Protein AF-0000000074131633 (afdb_homodimer)

Solvent-accessible surface area (backbone atoms only — not comparable to full-atom values): 11503 Å² total; per-residue (Å²): 118,67,68,57,53,52,50,47,67,74,34,45,68,55,42,54,49,46,35,54,50,54,52,51,47,51,54,51,49,55,50,47,51,53,51,47,53,51,50,41,53,51,27,61,72,68,68,47,53,70,45,79,60,89,38,35,35,39,34,56,43,75,60,50,75,47,75,43,64,30,58,69,58,43,38,72,76,39,49,68,60,39,50,53,48,31,70,76,29,62,33,80,46,78,41,75,56,44,67,46,79,44,75,103,135,66,65,60,57,51,50,47,68,74,36,46,68,55,43,52,49,46,37,54,49,54,51,50,48,51,52,50,48,54,50,46,50,53,52,48,53,50,48,42,53,50,27,62,74,69,68,48,53,68,47,78,59,88,38,37,37,39,36,57,42,75,60,49,74,46,76,43,64,30,58,69,57,42,38,72,77,38,48,70,61,39,50,53,48,30,71,77,31,61,35,80,47,76,42,76,55,44,65,46,80,45,75,102

Sequence (208 aa):
MNELIGFEQSNIALFKDLKLLENSIKELQDKQKKYKDELVKQMEQYNVKSIDNDFVKVTYVAPTQSTSVDLKTFKEKEPEEYDMLLNDYPKVTNRKGYVRIKVKMNELIGFEQSNIALFKDLKLLENSIKELQDKQKKYKDELVKQMEQYNVKSIDNDFVKVTYVAPTQSTSVDLKTFKEKEPEEYDMLLNDYPKVTNRKGYVRIKVK

Secondary structure (DSSP, 8-state):
-HHHHHHHHHTHHHHHHHHHHHHHHHHHHHHHHHHHHHHHHHHHHHT--EEE-SSEEEEEE--EEEEEE-HHHHHHH-HHHHHHHHHHSEEEEEE--EEEEEE-/--HHHHHHHHTHHHHHHHHHHHHHHHHHHHHHHHHHHHHHHHHHHHT--EEE-SSEEEEEE--EEEEEE-HHHHHHH-HHHHHHHHHHSEEEEEE--EEEEEE-

pLDDT: mean 93.15, std 8.8, range [43.03, 98.38]

Organism: Ligilactobacillus salivarius (strain UCC118) (NCBI:txid362948)

Structure (mmCIF, N/CA/C/O backbone):
data_AF-0000000074131633-model_v1
#
loop_
_entity.id
_entity.type
_entity.pdbx_description
1 polymer 'Uncharacterized protein'
#
loop_
_atom_site.group_PDB
_atom_site.id
_atom_site.type_symbol
_atom_site.label_atom_id
_atom_site.label_alt_id
_atom_site.label_comp_id
_atom_site.label_asym_id
_atom_site.label_entity_id
_atom_site.label_seq_id
_atom_site.pdbx_PDB_ins_code
_atom_site.Cartn_x
_atom_site.Cartn_y
_atom_site.Cartn_z
_atom_site.occupancy
_atom_site.B_iso_or_equiv
_atom_site.auth_seq_id
_atom_site.auth_comp_id
_atom_site.auth_asym_id
_atom_site.auth_atom_id
_atom_site.pdbx_PDB_model_num
ATOM 1 N N . MET A 1 1 ? -34.531 5.383 7.074 1 49.69 1 MET A N 1
ATOM 2 C CA . MET A 1 1 ? -34.25 6.723 6.566 1 49.69 1 MET A CA 1
ATOM 3 C C . MET A 1 1 ? -33.781 7.648 7.691 1 49.69 1 MET A C 1
ATOM 5 O O . MET A 1 1 ? -32.812 8.383 7.539 1 49.69 1 MET A O 1
ATOM 9 N N . ASN A 1 2 ? -34.406 7.496 9 1 62.75 2 ASN A N 1
ATOM 10 C CA . ASN A 1 2 ? -34.25 8.352 10.164 1 62.75 2 ASN A CA 1
ATOM 11 C C . ASN A 1 2 ? -32.906 8.062 10.875 1 62.75 2 ASN A C 1
ATOM 13 O O . ASN A 1 2 ? -32.25 8.977 11.367 1 62.75 2 ASN A O 1
ATOM 17 N N . GLU A 1 3 ? -32.469 6.766 10.805 1 67.44 3 GLU A N 1
ATOM 18 C CA . GLU A 1 3 ? -31.234 6.359 11.484 1 67.44 3 GLU A CA 1
ATOM 19 C C . GLU A 1 3 ? -30 6.934 10.789 1 67.44 3 GLU A C 1
ATOM 21 O O . GLU A 1 3 ? -29.047 7.348 11.453 1 67.44 3 GLU A O 1
ATOM 26 N N . LEU A 1 4 ? -30.094 7.121 9.5 1 66.25 4 LEU A N 1
ATOM 27 C CA . LEU A 1 4 ? -28.984 7.672 8.734 1 66.25 4 LEU A CA 1
ATOM 28 C C . LEU A 1 4 ? -28.797 9.156 9.039 1 66.25 4 LEU A C 1
ATOM 30 O O . LEU A 1 4 ? -27.672 9.617 9.195 1 66.25 4 LEU A O 1
ATOM 34 N N . ILE A 1 5 ? -29.859 9.898 9.055 1 69.69 5 ILE A N 1
ATOM 35 C CA . ILE A 1 5 ? -29.812 11.312 9.391 1 69.69 5 ILE A CA 1
ATOM 36 C C . ILE A 1 5 ? -29.266 11.492 10.805 1 69.69 5 ILE A C 1
ATOM 38 O O . ILE A 1 5 ? -28.422 12.359 11.047 1 69.69 5 ILE A O 1
ATOM 42 N N . GLY A 1 6 ? -29.797 10.656 11.672 1 72.5 6 GLY A N 1
ATOM 43 C CA . GLY A 1 6 ? -29.297 10.695 13.031 1 72.5 6 GLY A CA 1
ATOM 44 C C . GLY A 1 6 ? -27.812 10.414 13.125 1 72.5 6 GLY A C 1
ATOM 45 O O . GLY A 1 6 ? -27.094 11.086 13.867 1 72.5 6 GLY A O 1
ATOM 46 N N . PHE A 1 7 ? -27.312 9.508 12.336 1 76.62 7 PHE A N 1
ATOM 47 C CA . PHE A 1 7 ? -25.906 9.148 12.312 1 76.62 7 PHE A CA 1
ATOM 48 C C . PHE A 1 7 ? -25.062 10.297 11.789 1 76.62 7 PHE A C 1
ATOM 50 O O . PHE A 1 7 ? -24.031 10.641 12.383 1 7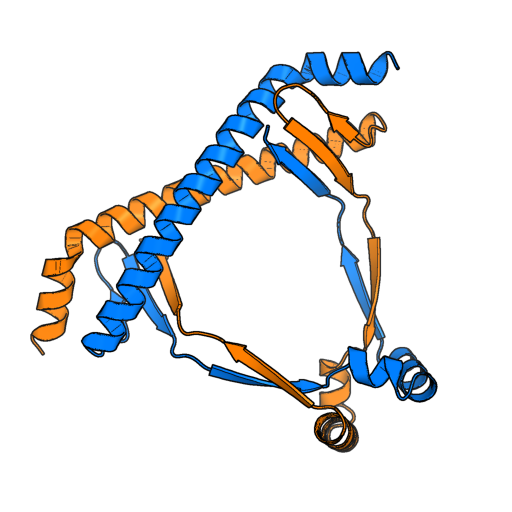6.62 7 PHE A O 1
ATOM 57 N N . GLU A 1 8 ? -25.531 10.891 10.734 1 77.94 8 GLU A N 1
ATOM 58 C CA . GLU A 1 8 ? -24.766 11.984 10.117 1 77.94 8 GLU A CA 1
ATOM 59 C C . GLU A 1 8 ? -24.656 13.18 11.062 1 77.94 8 GLU A C 1
ATOM 61 O O . GLU A 1 8 ? -23.594 13.773 11.203 1 77.94 8 GLU A O 1
ATOM 66 N N . GLN A 1 9 ? -25.844 13.516 11.609 1 78.81 9 GLN A N 1
ATOM 67 C CA . GLN A 1 9 ? -25.859 14.664 12.516 1 78.81 9 GLN A CA 1
ATOM 68 C C . GLN A 1 9 ? -24.984 14.43 13.727 1 78.81 9 GLN A C 1
ATOM 70 O O . GLN A 1 9 ? -24.297 15.344 14.195 1 78.81 9 GLN A O 1
ATOM 75 N N . SER A 1 10 ? -24.953 13.203 14.109 1 77.62 10 SER A N 1
ATOM 76 C CA . SER A 1 10 ? -24.188 12.875 15.312 1 77.62 10 SER A CA 1
ATOM 77 C C . SER A 1 10 ? -22.688 12.828 15.016 1 77.62 10 SER A C 1
ATOM 79 O O . SER A 1 10 ? -21.875 12.992 15.914 1 77.62 10 SER A O 1
ATOM 81 N N . ASN A 1 11 ? -22.391 12.789 13.68 1 85.12 11 ASN A N 1
ATOM 82 C CA . ASN A 1 11 ? -20.984 12.586 13.336 1 85.12 11 ASN A CA 1
ATOM 83 C C . ASN A 1 11 ? -20.469 13.703 12.43 1 85.12 11 ASN A C 1
ATOM 85 O O . ASN A 1 11 ? -19.438 13.539 11.773 1 85.12 11 ASN A O 1
ATOM 89 N N . ILE A 1 12 ? -21.156 14.789 12.367 1 85.56 12 ILE A N 1
ATOM 90 C CA . ILE A 1 12 ? -20.797 15.867 11.445 1 85.56 12 ILE A CA 1
ATOM 91 C C . ILE A 1 12 ? -19.375 16.344 11.727 1 85.56 12 ILE A C 1
ATOM 93 O O . ILE A 1 12 ? -18.609 16.609 10.797 1 85.56 12 ILE A O 1
ATOM 97 N N . ALA A 1 13 ? -19.109 16.5 12.984 1 87.56 13 ALA A N 1
ATOM 98 C CA . ALA A 1 13 ? -17.75 16.922 13.359 1 87.56 13 ALA A CA 1
ATOM 99 C C . ALA A 1 13 ? -16.703 15.938 12.867 1 87.56 13 ALA A C 1
ATOM 101 O O . ALA A 1 13 ? -15.641 16.328 12.391 1 87.56 13 ALA A O 1
ATOM 102 N N . LEU A 1 14 ? -17.078 14.758 12.898 1 88.88 14 LEU A N 1
ATOM 103 C CA . LEU A 1 14 ? -16.156 13.711 12.453 1 88.88 14 LEU A CA 1
ATOM 104 C C . LEU A 1 14 ? -15.922 13.797 10.953 1 88.88 14 LEU A C 1
ATOM 106 O O . LEU A 1 14 ? -14.789 13.648 10.492 1 88.88 14 LEU A O 1
ATOM 110 N N . PHE A 1 15 ? -16.922 14.094 10.227 1 92.38 15 PHE A N 1
ATOM 111 C CA . PHE A 1 15 ? -16.812 14.156 8.773 1 92.38 15 PHE A CA 1
ATOM 112 C C . PHE A 1 15 ? -15.977 15.359 8.344 1 92.38 15 PHE A C 1
ATOM 114 O O . PHE A 1 15 ? -15.188 15.273 7.398 1 92.38 15 PHE A O 1
ATOM 121 N N . LYS A 1 16 ? -16.25 16.406 9.039 1 92.5 16 LYS A N 1
ATOM 122 C CA . LYS A 1 16 ? -15.445 17.594 8.758 1 92.5 16 LYS A CA 1
ATOM 123 C C . LYS A 1 16 ? -13.969 17.344 9.039 1 92.5 16 LYS A C 1
ATOM 125 O O . LYS A 1 16 ? -13.109 17.703 8.234 1 92.5 16 LYS A O 1
ATOM 130 N N . ASP A 1 17 ? -13.727 16.734 10.117 1 92.88 17 ASP A N 1
ATOM 131 C CA . ASP A 1 17 ? -12.359 16.406 10.492 1 92.88 17 ASP A CA 1
ATOM 132 C C . ASP A 1 17 ? -11.734 15.43 9.492 1 92.88 17 ASP A C 1
ATOM 134 O O . ASP A 1 17 ? -10.555 15.547 9.156 1 92.88 17 ASP A O 1
ATOM 138 N N . LEU A 1 18 ? -12.523 14.57 9.102 1 94.25 18 LEU A N 1
ATOM 139 C CA . LEU A 1 18 ? -12.047 13.57 8.148 1 94.25 18 LEU A CA 1
ATOM 140 C C . LEU A 1 18 ? -11.641 14.227 6.832 1 94.25 18 LEU A C 1
ATOM 142 O O . LEU A 1 18 ? -10.609 13.883 6.254 1 94.25 18 LEU A O 1
ATOM 146 N N . LYS A 1 19 ? -12.445 15.07 6.375 1 96.31 19 LYS A N 1
ATOM 147 C CA . LYS A 1 19 ? -12.109 15.797 5.156 1 96.31 19 LYS A CA 1
ATOM 148 C C . LYS A 1 19 ? -10.773 16.516 5.297 1 96.31 19 LYS A C 1
ATOM 150 O O . LYS A 1 19 ? -9.914 16.422 4.422 1 96.31 19 LYS A O 1
ATOM 155 N N . LEU A 1 20 ? -10.648 17.281 6.379 1 96.31 20 LEU A N 1
ATOM 156 C CA . LEU A 1 20 ? -9.414 18.016 6.633 1 96.31 20 LEU A CA 1
ATOM 157 C C . LEU A 1 20 ? -8.219 17.078 6.723 1 96.31 20 LEU A C 1
ATOM 159 O O . LEU A 1 20 ? -7.156 17.359 6.164 1 96.31 20 LEU A O 1
ATOM 163 N N . LEU A 1 21 ? -8.406 16.031 7.406 1 97.5 21 LEU A N 1
ATOM 164 C CA . LEU A 1 21 ? -7.352 15.047 7.613 1 97.5 21 LEU A CA 1
ATOM 165 C C . LEU A 1 21 ? -6.906 14.43 6.289 1 97.5 21 LEU A C 1
ATOM 167 O O . LEU A 1 21 ? -5.715 14.391 5.984 1 97.5 21 LEU A O 1
ATOM 171 N N . GLU A 1 22 ? -7.859 13.969 5.477 1 97.75 22 GLU A N 1
ATOM 172 C CA . GLU A 1 22 ? -7.559 13.359 4.188 1 97.75 22 GLU A CA 1
ATOM 173 C C . GLU A 1 22 ? -6.82 14.328 3.27 1 97.75 22 GLU A C 1
ATOM 175 O O . GLU A 1 22 ? -5.859 13.945 2.6 1 97.75 22 GLU A O 1
ATOM 180 N N . ASN A 1 23 ? -7.258 15.547 3.279 1 97.75 23 ASN A N 1
ATOM 181 C CA . ASN A 1 23 ? -6.605 16.562 2.451 1 97.75 23 ASN A CA 1
ATOM 182 C C . ASN A 1 23 ? -5.176 16.828 2.912 1 97.75 23 ASN A C 1
ATOM 184 O O . ASN A 1 23 ? -4.27 16.969 2.09 1 97.75 23 ASN A O 1
ATOM 188 N N . SER A 1 24 ? -5.027 16.875 4.195 1 97.69 24 SER A N 1
ATOM 189 C CA . SER A 1 24 ? -3.701 17.141 4.742 1 97.69 24 SER A CA 1
ATOM 190 C C . SER A 1 24 ? -2.738 15.992 4.43 1 97.69 24 SER A C 1
ATOM 192 O O . SER A 1 24 ? -1.593 16.234 4.043 1 97.69 24 SER A O 1
ATOM 194 N N . ILE A 1 25 ? -3.229 14.844 4.57 1 98 25 ILE A N 1
ATOM 195 C CA . ILE A 1 25 ? -2.391 13.68 4.309 1 98 25 ILE A CA 1
ATOM 196 C C . ILE A 1 25 ? -1.986 13.656 2.836 1 98 25 ILE A C 1
ATOM 198 O O . ILE A 1 25 ? -0.813 13.461 2.512 1 98 25 ILE A O 1
ATOM 202 N N . LYS A 1 26 ? -2.949 13.844 1.988 1 97.81 26 LYS A N 1
ATOM 203 C CA . LYS A 1 26 ? -2.67 13.852 0.555 1 97.81 26 LYS A CA 1
ATOM 204 C C . LYS A 1 26 ? -1.626 14.914 0.206 1 97.81 26 LYS A C 1
ATOM 206 O O . LYS A 1 26 ? -0.691 14.641 -0.55 1 97.81 26 LYS A O 1
ATOM 211 N N . GLU A 1 27 ? -1.811 16.047 0.695 1 97.94 27 GLU A N 1
ATOM 212 C CA . GLU A 1 27 ? -0.884 17.141 0.429 1 97.94 27 GLU A CA 1
ATOM 213 C C . GLU A 1 27 ? 0.524 16.797 0.907 1 97.94 27 GLU A C 1
ATOM 215 O O . GLU A 1 27 ? 1.502 17.047 0.196 1 97.94 27 GLU A O 1
ATOM 220 N N . LEU A 1 28 ? 0.631 16.328 2.09 1 98.12 28 LEU A N 1
ATOM 221 C CA . LEU A 1 28 ? 1.931 15.992 2.658 1 98.12 28 LEU A CA 1
ATOM 222 C C . LEU A 1 28 ? 2.57 14.828 1.897 1 98.12 28 LEU A C 1
ATOM 224 O O . LEU A 1 28 ? 3.785 14.812 1.689 1 98.12 28 LEU A O 1
ATOM 228 N N . GLN A 1 29 ? 1.738 13.891 1.485 1 97.81 29 GLN A N 1
ATOM 229 C CA . GLN A 1 29 ? 2.262 12.766 0.715 1 97.81 29 GLN A CA 1
ATOM 230 C C . GLN A 1 29 ? 2.779 13.227 -0.645 1 97.81 29 GLN A C 1
ATOM 232 O O . GLN A 1 29 ? 3.775 12.695 -1.146 1 97.81 29 GLN A O 1
ATOM 237 N N . ASP A 1 30 ? 2.115 14.164 -1.294 1 98 30 ASP A N 1
ATOM 238 C CA . ASP A 1 30 ? 2.596 14.742 -2.549 1 98 30 ASP A CA 1
ATOM 239 C C . ASP A 1 30 ? 3.955 15.406 -2.361 1 98 30 ASP A C 1
ATOM 241 O O . ASP A 1 30 ? 4.84 15.273 -3.211 1 98 30 ASP A O 1
ATOM 245 N N . LYS A 1 31 ? 4.066 16.109 -1.282 1 96.81 31 LYS A N 1
ATOM 246 C CA . LYS A 1 31 ? 5.348 16.734 -0.959 1 96.81 31 LYS A CA 1
ATOM 247 C C . LYS A 1 31 ? 6.418 15.672 -0.691 1 96.81 31 LYS A C 1
ATOM 249 O O . LYS A 1 31 ? 7.559 15.82 -1.137 1 96.81 31 LYS A O 1
ATOM 254 N N . GLN A 1 32 ? 6.078 14.703 0.023 1 96.88 32 GLN A N 1
ATOM 255 C CA . GLN A 1 32 ? 6.992 13.602 0.33 1 96.88 32 GLN A CA 1
ATOM 256 C C . GLN A 1 32 ? 7.527 12.961 -0.946 1 96.88 32 GLN A C 1
ATOM 258 O O . GLN A 1 32 ? 8.727 12.711 -1.066 1 96.88 32 GLN A O 1
ATOM 263 N N . LYS A 1 33 ? 6.574 12.688 -1.811 1 97.06 33 LYS A N 1
ATOM 264 C CA . LYS A 1 33 ? 6.957 12.086 -3.082 1 97.06 33 LYS A CA 1
ATOM 265 C C . LYS A 1 33 ? 7.992 12.938 -3.811 1 97.06 33 LYS A C 1
ATOM 267 O O . LYS A 1 33 ? 8.969 12.414 -4.348 1 97.06 33 LYS A O 1
ATOM 272 N N . LYS A 1 34 ? 7.758 14.188 -3.855 1 95.44 34 LYS A N 1
ATOM 273 C CA . LYS A 1 34 ? 8.68 15.102 -4.523 1 95.44 34 LYS A CA 1
ATOM 274 C C . LYS A 1 34 ? 10.055 15.078 -3.865 1 95.44 34 LYS A C 1
ATOM 276 O O . LYS A 1 34 ? 11.078 15.047 -4.551 1 95.44 34 LYS A O 1
ATOM 281 N N . TYR A 1 35 ? 10.086 15.094 -2.541 1 93.81 35 TYR A N 1
ATOM 282 C CA . TYR A 1 35 ? 11.352 15.062 -1.807 1 93.81 35 TYR A CA 1
ATOM 283 C C . TYR A 1 35 ? 12.094 13.758 -2.064 1 93.81 35 TYR A C 1
ATOM 285 O O . TYR A 1 35 ? 13.305 13.766 -2.301 1 93.81 35 TYR A O 1
ATOM 293 N N . LYS A 1 36 ? 11.352 12.68 -2.041 1 95.5 36 LYS A N 1
ATOM 294 C CA . LYS A 1 36 ? 11.969 11.375 -2.25 1 95.5 36 LYS A CA 1
ATOM 295 C C . LYS A 1 36 ? 12.531 11.25 -3.666 1 95.5 36 LYS A C 1
ATOM 297 O O . LYS A 1 36 ? 13.625 10.719 -3.861 1 95.5 36 LYS A O 1
ATOM 302 N N . ASP A 1 37 ? 11.797 11.805 -4.605 1 95.5 37 ASP A N 1
ATOM 303 C CA . ASP A 1 37 ? 12.281 11.781 -5.984 1 95.5 37 ASP A CA 1
ATOM 304 C C . ASP A 1 37 ? 13.57 12.586 -6.125 1 95.5 37 ASP A C 1
ATOM 306 O O . ASP A 1 37 ? 14.492 12.164 -6.824 1 95.5 37 ASP A O 1
ATOM 310 N N . GLU A 1 38 ? 13.602 13.68 -5.48 1 92.25 38 GLU A N 1
ATOM 311 C CA . GLU A 1 38 ? 14.805 14.516 -5.52 1 92.25 38 GLU A CA 1
ATOM 312 C C . GLU A 1 38 ? 15.984 13.805 -4.871 1 92.25 38 GLU A C 1
ATOM 314 O O . GLU A 1 38 ? 17.109 13.852 -5.395 1 92.25 38 GLU A O 1
ATOM 319 N N . LEU A 1 39 ? 15.781 13.18 -3.807 1 93.75 39 LEU A N 1
ATOM 320 C CA . LEU A 1 39 ? 16.844 12.461 -3.104 1 93.75 39 LEU A CA 1
ATOM 321 C C . LEU A 1 39 ? 17.375 11.312 -3.955 1 93.75 39 LEU A C 1
ATOM 323 O O . LEU A 1 39 ? 18.578 11.086 -4.008 1 93.75 39 LEU A O 1
ATOM 327 N N . VAL A 1 40 ? 16.453 10.633 -4.621 1 95.38 40 VAL A N 1
ATOM 328 C CA . VAL A 1 40 ? 16.859 9.547 -5.5 1 95.38 40 VAL A CA 1
ATOM 329 C C . VAL A 1 40 ? 17.797 10.078 -6.582 1 95.38 40 VAL A C 1
ATOM 331 O O . VAL A 1 40 ? 18.891 9.539 -6.789 1 95.38 40 VAL A O 1
ATOM 334 N N . LYS A 1 41 ? 17.438 11.164 -7.238 1 93.81 41 LYS A N 1
ATOM 335 C CA . LYS A 1 41 ? 18.234 11.75 -8.305 1 93.81 41 LYS A CA 1
ATOM 336 C C . LYS A 1 41 ? 19.609 12.156 -7.805 1 93.81 41 LYS A C 1
ATOM 338 O O . LYS A 1 41 ? 20.625 11.891 -8.461 1 93.81 41 LYS A O 1
ATOM 343 N N . GLN A 1 42 ? 19.656 12.789 -6.684 1 90.62 42 GLN A N 1
ATOM 344 C CA . GLN A 1 42 ? 20.922 13.273 -6.133 1 90.62 42 GLN A CA 1
ATOM 345 C C . GLN A 1 42 ? 21.828 12.109 -5.719 1 90.62 42 GLN A C 1
ATOM 347 O O . GLN A 1 42 ? 23.016 12.125 -6 1 90.62 42 GLN A O 1
ATOM 352 N N . MET A 1 43 ? 21.219 11.188 -5.105 1 93.62 43 MET A N 1
ATOM 353 C CA . MET A 1 43 ? 22.016 10.062 -4.617 1 93.62 43 MET A CA 1
ATOM 354 C C . MET A 1 43 ? 22.547 9.227 -5.777 1 93.62 43 MET A C 1
ATOM 356 O O . MET A 1 43 ? 23.656 8.711 -5.719 1 93.62 43 MET A O 1
ATOM 360 N N . GLU A 1 44 ? 21.781 9.109 -6.809 1 93.25 44 GLU A N 1
ATOM 361 C CA . GLU A 1 44 ? 22.266 8.453 -8.016 1 93.25 44 GLU A CA 1
ATOM 362 C C . GLU A 1 44 ? 23.391 9.266 -8.672 1 93.25 44 GLU A C 1
ATOM 364 O O . GLU A 1 44 ? 24.422 8.711 -9.062 1 93.25 44 GLU A O 1
ATOM 369 N N . GLN A 1 45 ? 23.219 10.562 -8.734 1 90.31 45 GLN A N 1
ATOM 370 C CA . GLN A 1 45 ? 24.172 11.453 -9.383 1 90.31 45 GLN A CA 1
ATOM 371 C C . GLN A 1 45 ? 25.516 11.445 -8.664 1 90.31 45 GLN A C 1
ATOM 373 O O . GLN A 1 45 ? 26.562 11.438 -9.305 1 90.31 45 GLN A O 1
ATOM 378 N N . TYR A 1 46 ? 25.406 11.359 -7.344 1 90.38 46 TYR A N 1
ATOM 379 C CA . TYR A 1 46 ? 26.641 11.477 -6.559 1 90.38 46 TYR A CA 1
ATOM 380 C C . TYR A 1 46 ? 27.109 10.109 -6.07 1 90.38 46 TYR A C 1
ATOM 382 O O . TYR A 1 46 ? 28.078 10.016 -5.324 1 90.38 46 TYR A O 1
ATOM 390 N N . ASN A 1 47 ? 26.391 9.094 -6.359 1 91 47 ASN A N 1
ATOM 391 C CA . ASN A 1 47 ? 26.734 7.719 -6.012 1 91 47 ASN A CA 1
ATOM 392 C C . ASN A 1 47 ? 26.781 7.52 -4.5 1 91 47 ASN A C 1
ATOM 394 O O . ASN A 1 47 ? 27.766 6.984 -3.973 1 91 47 ASN A O 1
ATOM 398 N N . VAL A 1 48 ? 25.828 8.008 -3.928 1 90.88 48 VAL A N 1
ATOM 399 C CA . VAL A 1 48 ? 25.672 7.863 -2.484 1 90.88 48 VAL A CA 1
ATOM 400 C C . VAL A 1 48 ? 24.656 6.762 -2.182 1 90.88 48 VAL A C 1
ATOM 402 O O . VAL A 1 48 ? 23.531 6.793 -2.682 1 90.88 48 VAL A O 1
ATOM 405 N N . LYS A 1 49 ? 24.969 5.887 -1.336 1 93.56 49 LYS A N 1
ATOM 406 C CA . LYS A 1 49 ? 24.094 4.758 -1.043 1 93.56 49 LYS A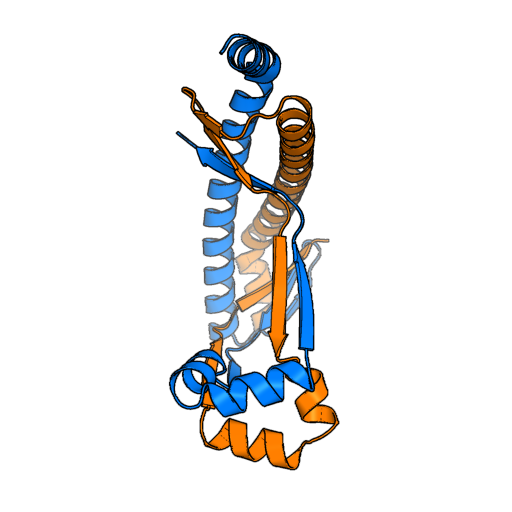 CA 1
ATOM 407 C C . LYS A 1 49 ? 23.281 5 0.23 1 93.56 49 LYS A C 1
ATOM 409 O O . LYS A 1 49 ? 22.10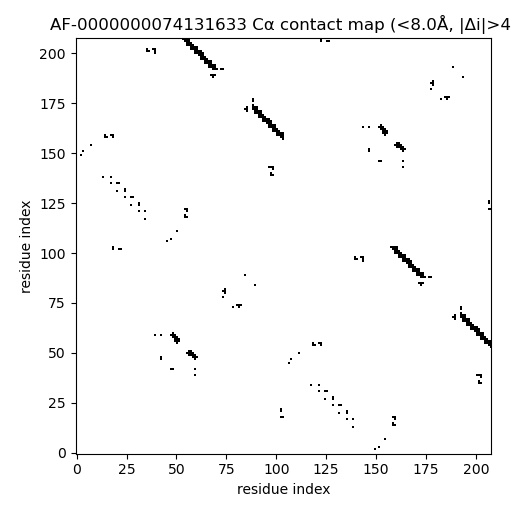9 4.641 0.303 1 93.56 49 LYS A O 1
ATOM 414 N N . SER A 1 50 ? 23.953 5.598 1.209 1 94.38 50 SER A N 1
ATOM 415 C CA . SER A 1 50 ? 23.281 5.797 2.49 1 94.38 50 SER A CA 1
ATOM 416 C C . SER A 1 50 ? 23.766 7.07 3.178 1 94.38 50 SER A C 1
ATOM 418 O O . SER A 1 50 ? 24.953 7.41 3.1 1 94.38 50 SER A O 1
ATOM 420 N N . ILE A 1 51 ? 22.812 7.691 3.781 1 92.12 51 ILE A N 1
ATOM 421 C CA . ILE A 1 51 ? 23.094 8.852 4.625 1 92.12 51 ILE A CA 1
ATOM 422 C C . ILE A 1 51 ? 22.516 8.625 6.02 1 92.12 51 ILE A C 1
ATOM 424 O O . ILE A 1 51 ? 21.375 8.172 6.164 1 92.12 51 ILE A O 1
ATOM 428 N N . ASP A 1 52 ? 23.328 8.867 7.039 1 93.75 52 ASP A N 1
ATOM 429 C CA . ASP A 1 52 ? 22.906 8.703 8.43 1 93.75 52 ASP A CA 1
ATOM 430 C C . ASP A 1 52 ? 23.328 9.906 9.273 1 93.75 52 ASP A C 1
ATOM 432 O O . ASP A 1 52 ? 24.5 10.008 9.672 1 93.75 52 ASP A O 1
ATOM 436 N N . ASN A 1 53 ? 22.422 10.766 9.5 1 91.5 53 ASN A N 1
ATOM 437 C CA . ASN A 1 53 ? 22.734 11.961 10.281 1 91.5 53 ASN A CA 1
ATOM 438 C C . ASN A 1 53 ? 21.812 12.094 11.484 1 91.5 53 ASN A C 1
ATOM 440 O O . ASN A 1 53 ? 21.156 11.125 11.898 1 91.5 53 ASN A O 1
ATOM 444 N N . ASP A 1 54 ? 21.766 13.227 12.109 1 91.75 54 ASP A N 1
ATOM 445 C CA . ASP A 1 54 ? 21.047 13.414 13.359 1 91.75 54 ASP A CA 1
ATOM 446 C C . ASP A 1 54 ? 19.531 13.414 13.133 1 91.75 54 ASP A C 1
ATOM 448 O O . ASP A 1 54 ? 18.766 13.25 14.07 1 91.75 54 ASP A O 1
ATOM 452 N N . PHE A 1 55 ? 19.156 13.5 11.93 1 93.44 55 PHE A N 1
ATOM 453 C CA . PHE A 1 55 ? 17.734 13.703 11.656 1 93.44 55 PHE A CA 1
ATOM 454 C C . PHE A 1 55 ? 17.125 12.453 11.039 1 93.44 55 PHE A C 1
ATOM 456 O O . PHE A 1 55 ? 16.031 12.031 11.438 1 93.44 55 PHE A O 1
ATOM 463 N N . VAL A 1 56 ? 17.859 11.93 10.047 1 95.25 56 VAL A N 1
ATOM 464 C CA . VAL A 1 56 ? 17.281 10.828 9.281 1 95.25 56 VAL A CA 1
ATOM 465 C C . VAL A 1 56 ? 18.391 9.859 8.844 1 95.25 56 VAL A C 1
ATOM 467 O O . VAL A 1 56 ? 19.547 10.25 8.75 1 95.25 56 VAL A O 1
ATOM 470 N N . LYS A 1 57 ? 18.062 8.648 8.727 1 96.62 57 LYS A N 1
ATOM 471 C CA . LYS A 1 57 ? 18.828 7.688 7.93 1 96.62 57 LYS A CA 1
ATOM 472 C C . LYS A 1 57 ? 18.125 7.383 6.609 1 96.62 57 LYS A C 1
ATOM 474 O O . LYS A 1 57 ? 16.984 6.914 6.605 1 96.62 57 LYS A O 1
ATOM 479 N N . VAL A 1 58 ? 18.828 7.699 5.52 1 96.38 58 VAL A N 1
ATOM 480 C CA . VAL A 1 58 ? 18.266 7.488 4.188 1 96.38 58 VAL A CA 1
ATOM 481 C C . VAL A 1 58 ? 19.109 6.461 3.434 1 96.38 58 VAL A C 1
ATOM 483 O O . VAL A 1 58 ? 20.344 6.578 3.379 1 96.38 58 VAL A O 1
ATOM 486 N N . THR A 1 59 ? 18.469 5.465 2.898 1 98.06 59 THR A N 1
ATOM 487 C CA . THR A 1 59 ? 19.156 4.438 2.113 1 98.06 59 THR A CA 1
ATOM 488 C C . THR A 1 59 ? 18.562 4.355 0.708 1 98.06 59 THR A C 1
ATOM 490 O O . THR A 1 59 ? 17.344 4.254 0.542 1 98.06 59 THR A O 1
ATOM 493 N N . TYR A 1 60 ? 19.422 4.461 -0.276 1 97.44 60 TYR A N 1
ATOM 494 C CA . TYR A 1 60 ? 19.016 4.324 -1.669 1 97.44 60 TYR A CA 1
ATOM 495 C C . TYR A 1 60 ? 18.906 2.855 -2.061 1 97.44 60 TYR A C 1
ATOM 497 O O . TYR A 1 60 ? 19.797 2.061 -1.786 1 97.44 60 TYR A O 1
ATOM 505 N N . VAL A 1 61 ? 17.828 2.471 -2.672 1 97.88 61 VAL A N 1
ATOM 506 C CA . VAL A 1 61 ? 17.594 1.142 -3.227 1 97.88 61 VAL A CA 1
ATOM 507 C C . VAL A 1 61 ? 17.562 1.217 -4.75 1 97.88 61 VAL A C 1
ATOM 509 O O . VAL A 1 61 ? 16.734 1.919 -5.324 1 97.88 61 VAL A O 1
ATOM 512 N N . ALA A 1 62 ? 18.438 0.52 -5.379 1 96.75 62 ALA A N 1
ATOM 513 C CA . ALA A 1 62 ? 18.562 0.542 -6.836 1 96.75 62 ALA A CA 1
ATOM 514 C C . ALA A 1 62 ? 17.375 -0.158 -7.492 1 96.75 62 ALA A C 1
ATOM 516 O O . ALA A 1 62 ? 16.703 -0.983 -6.867 1 96.75 62 ALA A O 1
ATOM 517 N N . PRO A 1 63 ? 17.047 0.236 -8.758 1 96.94 63 PRO A N 1
ATOM 518 C CA . PRO A 1 63 ? 16 -0.478 -9.492 1 96.94 63 PRO A CA 1
ATOM 519 C C . PRO A 1 63 ? 16.266 -1.979 -9.586 1 96.94 63 PRO A C 1
ATOM 521 O O . PRO A 1 63 ? 17.422 -2.4 -9.695 1 96.94 63 PRO A O 1
ATOM 524 N N . THR A 1 64 ? 15.273 -2.795 -9.484 1 97.31 64 THR A N 1
ATOM 525 C CA . THR A 1 64 ? 15.383 -4.246 -9.586 1 97.31 64 THR A CA 1
ATOM 526 C C . THR A 1 64 ? 14.328 -4.805 -10.531 1 97.31 64 THR A C 1
ATOM 528 O O . THR A 1 64 ? 13.422 -4.086 -10.961 1 97.31 64 THR A O 1
ATOM 531 N N . GLN A 1 65 ? 14.523 -6.051 -10.961 1 97.25 65 GLN A N 1
ATOM 532 C CA . GLN A 1 65 ? 13.586 -6.805 -11.789 1 97.25 65 GLN A CA 1
ATOM 533 C C . GLN A 1 65 ? 13.305 -8.18 -11.18 1 97.25 65 GLN A C 1
ATOM 535 O O . GLN A 1 65 ? 14.211 -8.844 -10.688 1 97.25 65 GLN A O 1
ATOM 540 N N . SER A 1 66 ? 12.125 -8.57 -11.242 1 97 66 SER A N 1
ATOM 541 C CA . SER A 1 66 ? 11.766 -9.898 -10.758 1 97 66 SER A CA 1
ATOM 542 C C . SER A 1 66 ? 10.828 -10.609 -11.734 1 97 66 SER A C 1
ATOM 544 O O . SER A 1 66 ? 10.117 -9.953 -12.508 1 97 66 SER A O 1
ATOM 546 N N . THR A 1 67 ? 10.945 -11.961 -11.703 1 96.75 67 THR A N 1
ATOM 547 C CA . THR A 1 67 ? 10.062 -12.781 -12.523 1 96.75 67 THR A CA 1
ATOM 548 C C . THR A 1 67 ? 9.258 -13.742 -11.656 1 96.75 67 THR A C 1
ATOM 550 O O . THR A 1 67 ? 9.812 -14.391 -10.766 1 96.75 67 THR A O 1
ATOM 553 N N . SER A 1 68 ? 8.016 -13.82 -11.844 1 96.75 68 SER A N 1
ATOM 554 C CA . SER A 1 68 ? 7.129 -14.758 -11.172 1 96.75 68 SER A CA 1
ATOM 555 C C . SER A 1 68 ? 6.148 -15.391 -12.156 1 96.75 68 SER A C 1
ATOM 557 O O . SER A 1 68 ? 6.188 -15.102 -13.352 1 96.75 68 SER A O 1
ATOM 559 N N . VAL A 1 69 ? 5.387 -16.375 -11.594 1 97.94 69 VAL A N 1
ATOM 560 C CA . VAL A 1 69 ? 4.395 -17.047 -12.43 1 97.94 69 VAL A CA 1
ATOM 561 C C . VAL A 1 69 ? 3.207 -16.109 -12.664 1 97.94 69 VAL A C 1
ATOM 563 O O . VAL A 1 69 ? 2.666 -15.539 -11.719 1 97.94 69 VAL A O 1
ATOM 566 N N . ASP A 1 70 ? 2.82 -15.961 -13.914 1 97.94 70 ASP A N 1
ATOM 567 C CA . ASP A 1 70 ? 1.625 -15.211 -14.289 1 97.94 70 ASP A CA 1
ATOM 568 C C . ASP A 1 70 ? 0.365 -16.047 -14.078 1 97.94 70 ASP A C 1
ATOM 570 O O . ASP A 1 70 ? -0.209 -16.562 -15.039 1 97.94 70 ASP A O 1
ATOM 574 N N . LEU A 1 71 ? -0.131 -16.031 -12.883 1 96.75 71 LEU A N 1
ATOM 575 C CA . LEU A 1 71 ? -1.27 -16.875 -12.516 1 96.75 71 LEU A CA 1
ATOM 576 C C . LEU A 1 71 ? -2.521 -16.453 -13.281 1 96.75 71 LEU A C 1
ATOM 578 O O . LEU A 1 71 ? -3.357 -17.281 -13.617 1 96.75 71 LEU A O 1
ATOM 582 N N . LYS A 1 72 ? -2.645 -15.18 -13.477 1 96.94 72 LYS A N 1
ATOM 583 C CA . LYS A 1 72 ? -3.814 -14.695 -14.203 1 96.94 72 LYS A CA 1
ATOM 584 C C . LYS A 1 72 ? -3.891 -15.312 -15.602 1 96.94 72 LYS A C 1
ATOM 586 O O . LYS A 1 72 ? -4.93 -15.852 -15.992 1 96.94 72 LYS A O 1
ATOM 591 N N . THR A 1 73 ? -2.854 -15.203 -16.297 1 97.88 73 THR A N 1
ATOM 592 C CA . THR A 1 73 ? -2.789 -15.773 -17.625 1 97.88 73 THR A CA 1
ATOM 593 C C . THR A 1 73 ? -2.934 -17.297 -17.578 1 97.88 73 THR A C 1
ATOM 595 O O . THR A 1 73 ? -3.621 -17.891 -18.422 1 97.88 73 THR A O 1
ATOM 598 N N . PHE A 1 74 ? -2.277 -17.938 -16.656 1 98.38 74 PHE A N 1
ATOM 599 C CA . PHE A 1 74 ? -2.363 -19.375 -16.469 1 98.38 74 PHE A CA 1
ATOM 600 C C . PHE A 1 74 ? -3.811 -19.812 -16.281 1 98.38 74 PHE A C 1
ATOM 602 O O . PHE A 1 74 ? -4.266 -20.781 -16.906 1 98.38 74 PHE A O 1
ATOM 609 N N . LYS A 1 75 ? -4.457 -19.094 -15.461 1 98.12 75 LYS A N 1
ATOM 610 C CA . LYS A 1 75 ? -5.863 -19.391 -15.211 1 98.12 75 LYS A CA 1
ATOM 611 C C . LYS A 1 75 ? -6.691 -19.281 -16.484 1 98.12 75 LYS A C 1
ATOM 613 O O . LYS A 1 75 ? -7.566 -20.125 -16.734 1 98.12 75 LYS A O 1
ATOM 618 N N . GLU A 1 76 ? -6.477 -18.281 -17.25 1 98.38 76 GLU A N 1
ATOM 619 C CA . GLU A 1 76 ? -7.227 -18.031 -18.469 1 98.38 76 GLU A CA 1
ATOM 620 C C . GLU A 1 76 ? -6.945 -19.094 -19.531 1 98.38 76 GLU A C 1
ATOM 622 O O . GLU A 1 76 ? -7.863 -19.562 -20.203 1 98.38 76 GLU A O 1
ATOM 627 N N . LYS A 1 77 ? -5.738 -19.547 -19.688 1 98.25 77 LYS A N 1
ATOM 628 C CA . LYS A 1 77 ? -5.316 -20.422 -20.766 1 98.25 77 LYS A CA 1
ATOM 629 C C . LYS A 1 77 ? -5.5 -21.891 -20.391 1 98.25 77 LYS A C 1
ATOM 631 O O . LYS A 1 77 ? -5.758 -22.734 -21.25 1 98.25 77 LYS A O 1
ATOM 636 N N . GLU A 1 78 ? -5.227 -22.203 -19.141 1 97.88 78 GLU A N 1
ATOM 637 C CA . GLU A 1 78 ? -5.289 -23.578 -18.656 1 97.88 78 GLU A CA 1
ATOM 638 C C . GLU A 1 78 ? -6.148 -23.672 -17.391 1 97.88 78 GLU A C 1
ATOM 640 O O . GLU A 1 78 ? -5.668 -24.094 -16.344 1 97.88 78 GLU A O 1
ATOM 645 N N . PRO A 1 79 ? -7.477 -23.375 -17.484 1 98.19 79 PRO A N 1
ATOM 646 C CA . PRO A 1 79 ? -8.359 -23.297 -16.312 1 98.19 79 PRO A CA 1
ATOM 647 C C . PRO A 1 79 ? -8.43 -24.594 -15.531 1 98.19 79 PRO A C 1
ATOM 649 O O . PRO A 1 79 ? -8.516 -24.578 -14.297 1 98.19 79 PRO A O 1
ATOM 652 N N . GLU A 1 80 ? -8.414 -25.75 -16.203 1 98.31 80 GLU A N 1
ATOM 653 C CA . GLU A 1 80 ? -8.484 -27.031 -15.5 1 98.31 80 GLU A CA 1
ATOM 654 C C . GLU A 1 80 ? -7.234 -27.266 -14.664 1 98.31 80 GLU A C 1
ATOM 656 O O . GLU A 1 80 ? -7.328 -27.688 -13.5 1 98.31 80 GLU A O 1
ATOM 661 N N . GLU A 1 81 ? -6.082 -27.016 -15.227 1 97.38 81 GLU A N 1
ATOM 662 C CA . GLU A 1 81 ? -4.824 -27.172 -14.5 1 97.38 81 GLU A CA 1
ATOM 663 C C . GLU A 1 81 ? -4.734 -26.203 -13.328 1 97.38 81 GLU A C 1
ATOM 665 O O . GLU A 1 81 ? -4.223 -26.562 -12.258 1 97.38 81 GLU A O 1
ATOM 670 N N . TYR A 1 82 ? -5.199 -25.062 -13.609 1 98.19 82 TYR A N 1
ATOM 671 C CA . TYR A 1 82 ? -5.238 -24.062 -12.539 1 98.19 82 TYR A CA 1
ATOM 672 C C . TYR A 1 82 ? -6.066 -24.562 -11.367 1 98.19 82 TYR A C 1
ATOM 674 O O . TYR A 1 82 ? -5.637 -24.484 -10.211 1 98.19 82 TYR A O 1
ATOM 682 N N . ASP A 1 83 ? -7.203 -25.047 -11.648 1 98.06 83 ASP A N 1
ATOM 683 C CA . ASP A 1 83 ? -8.109 -25.531 -10.609 1 98.06 83 ASP A CA 1
ATOM 684 C C . ASP A 1 83 ? -7.473 -26.672 -9.812 1 98.06 83 ASP A C 1
ATOM 686 O O . ASP A 1 83 ? -7.633 -26.734 -8.594 1 98.06 83 ASP A O 1
ATOM 690 N N . MET A 1 84 ? -6.785 -27.562 -10.469 1 98 84 MET A N 1
ATOM 691 C CA . MET A 1 84 ? -6.098 -28.656 -9.789 1 98 84 MET A CA 1
ATOM 692 C C . MET A 1 84 ? -5.027 -28.125 -8.844 1 98 84 MET A C 1
ATOM 694 O O . MET A 1 84 ? -4.914 -28.578 -7.703 1 98 84 MET A O 1
ATOM 698 N N . LEU A 1 85 ? -4.277 -27.219 -9.383 1 98.19 85 LEU A N 1
ATOM 699 C CA . LEU A 1 85 ? -3.225 -26.609 -8.578 1 98.19 85 LEU A CA 1
ATOM 700 C C . LEU A 1 85 ? -3.812 -25.891 -7.367 1 98.19 85 LEU A C 1
ATOM 702 O O . LEU A 1 85 ? -3.279 -26 -6.258 1 98.19 85 LEU A O 1
ATOM 706 N N . LEU A 1 86 ? -4.82 -25.141 -7.539 1 98.19 86 LEU A N 1
ATOM 707 C CA . LEU A 1 86 ? -5.523 -24.438 -6.477 1 98.19 86 LEU A CA 1
ATOM 708 C C . LEU A 1 86 ? -5.996 -25.391 -5.395 1 98.19 86 LEU A C 1
ATOM 710 O O . LEU A 1 86 ? -5.895 -25.094 -4.203 1 98.19 86 LEU A O 1
ATOM 714 N N . ASN A 1 87 ? -6.531 -26.5 -5.762 1 98.12 87 ASN A N 1
ATOM 715 C CA . ASN A 1 87 ? -7.012 -27.5 -4.816 1 98.12 87 ASN A CA 1
ATOM 716 C C . ASN A 1 87 ? -5.867 -28.094 -3.994 1 98.12 87 ASN A C 1
ATOM 718 O O . ASN A 1 87 ? -6.016 -28.328 -2.793 1 98.12 87 ASN A O 1
ATOM 722 N N . ASP A 1 88 ? -4.77 -28.312 -4.637 1 98.12 88 ASP A N 1
ATOM 723 C CA . ASP A 1 88 ? -3.631 -28.938 -3.967 1 98.12 88 ASP A CA 1
ATOM 724 C C . ASP A 1 88 ? -2.922 -27.938 -3.053 1 98.12 88 ASP A C 1
ATOM 726 O O . ASP A 1 88 ? -2.398 -28.312 -2.002 1 98.12 88 ASP A O 1
ATOM 730 N N . TYR A 1 89 ? -2.879 -26.688 -3.512 1 98.38 89 TYR A N 1
ATOM 731 C CA . TYR A 1 89 ? -2.135 -25.656 -2.787 1 98.38 89 TYR A CA 1
ATOM 732 C C . TYR A 1 89 ? -2.973 -24.406 -2.613 1 98.38 89 TYR A C 1
ATOM 734 O O . TYR A 1 89 ? -2.604 -23.328 -3.102 1 98.38 89 TYR A O 1
ATOM 742 N N . PRO A 1 90 ? -3.951 -24.469 -1.808 1 98.12 90 PRO A N 1
ATOM 743 C CA . PRO A 1 90 ? -4.797 -23.281 -1.597 1 98.12 90 PRO A CA 1
ATOM 744 C C . PRO A 1 90 ? -4.21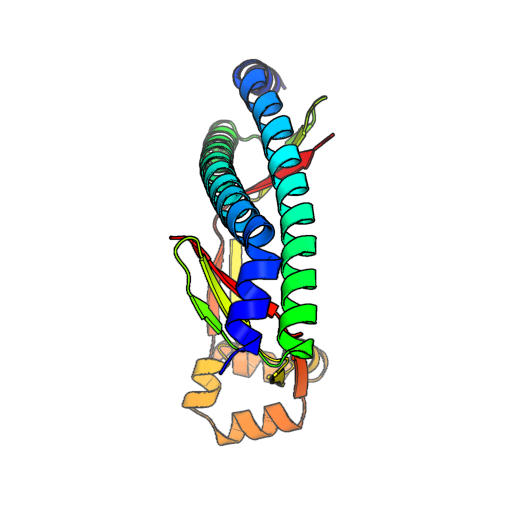5 -22.312 -0.568 1 98.12 90 PRO A C 1
ATOM 746 O O . PRO A 1 90 ? -3.598 -22.75 0.41 1 98.12 90 PRO A O 1
ATOM 749 N N . LYS A 1 91 ? -4.312 -21.094 -0.78 1 97.44 91 LYS A N 1
ATOM 750 C CA . LYS A 1 91 ? -4.055 -20.031 0.192 1 97.44 91 LYS A CA 1
ATOM 751 C C . LYS A 1 91 ? -5.305 -19.203 0.447 1 97.44 91 LYS A C 1
ATOM 753 O O . LYS A 1 91 ? -5.828 -18.562 -0.467 1 97.44 91 LYS A O 1
ATOM 758 N N . VAL A 1 92 ? -5.77 -19.203 1.672 1 97.12 92 VAL A N 1
ATOM 759 C CA . VAL A 1 92 ? -6.973 -18.469 2.027 1 97.12 92 VAL A CA 1
ATOM 760 C C . VAL A 1 92 ? -6.594 -17.125 2.639 1 97.12 92 VAL A C 1
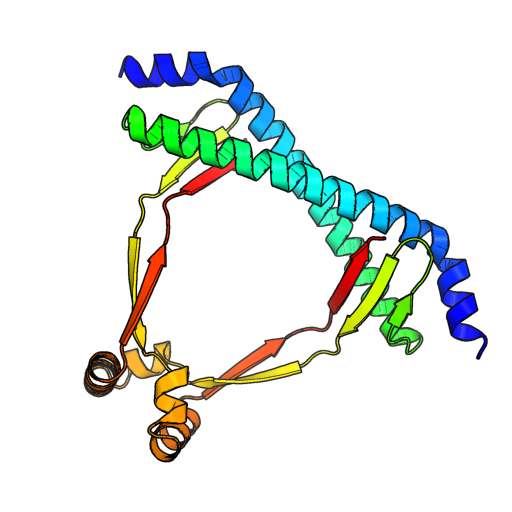ATOM 762 O O . VAL A 1 92 ? -5.773 -17.062 3.559 1 97.12 92 VAL A O 1
ATOM 765 N N . THR A 1 93 ? -7.023 -16.094 2.076 1 97 93 THR A N 1
ATOM 766 C CA . THR A 1 93 ? -6.754 -14.75 2.574 1 97 93 THR A CA 1
ATOM 767 C C . THR A 1 93 ? -8.039 -14.078 3.047 1 97 93 THR A C 1
ATOM 769 O O . THR A 1 93 ? -9.023 -14.016 2.305 1 97 93 THR A O 1
ATOM 772 N N . ASN A 1 94 ? -7.992 -13.594 4.309 1 97.06 94 ASN A N 1
ATOM 773 C CA . ASN A 1 94 ? -9.117 -12.875 4.895 1 97.06 94 ASN A CA 1
ATOM 774 C C . ASN A 1 94 ? -8.875 -11.367 4.898 1 97.06 94 ASN A C 1
ATOM 776 O O . ASN A 1 94 ? -7.793 -10.914 5.266 1 97.06 94 ASN A O 1
ATOM 780 N N . ARG A 1 95 ? -9.836 -10.625 4.512 1 94.88 95 ARG A N 1
ATOM 781 C CA . ARG A 1 95 ? -9.758 -9.172 4.527 1 94.88 95 ARG A CA 1
ATOM 782 C C . ARG A 1 95 ? -10.797 -8.578 5.48 1 94.88 95 ARG A C 1
ATOM 784 O O . ARG A 1 95 ? -11.984 -8.898 5.391 1 94.88 95 ARG A O 1
ATOM 791 N N . LYS A 1 96 ? -10.289 -7.828 6.305 1 96.31 96 LYS A N 1
ATOM 792 C CA . LYS A 1 96 ? -11.188 -7.184 7.262 1 96.31 96 LYS A CA 1
ATOM 793 C C . LYS A 1 96 ? -12.016 -6.09 6.59 1 96.31 96 LYS A C 1
ATOM 795 O O . LYS A 1 96 ? -11.625 -5.562 5.547 1 96.31 96 LYS A O 1
ATOM 800 N N . GLY A 1 97 ? -13.094 -5.836 7.215 1 96.69 97 GLY A N 1
ATOM 801 C CA . GLY A 1 97 ? -13.898 -4.723 6.738 1 96.69 97 GLY A CA 1
ATOM 802 C C . GLY A 1 97 ? -13.195 -3.383 6.879 1 96.69 97 GLY A C 1
ATOM 803 O O . GLY A 1 97 ? -12.328 -3.215 7.738 1 96.69 97 GLY A O 1
ATOM 804 N N . TYR A 1 98 ? -13.602 -2.459 6.02 1 97.81 98 TYR A N 1
ATOM 805 C CA . TYR A 1 98 ? -13.023 -1.119 6.055 1 97.81 98 TYR A CA 1
ATOM 806 C C . TYR A 1 98 ? -13.953 -0.108 5.391 1 97.81 98 TYR A C 1
ATOM 808 O O . TYR A 1 98 ? -15.016 -0.47 4.891 1 97.81 98 TYR A O 1
ATOM 816 N N . VAL A 1 99 ? -13.484 1.181 5.379 1 97.38 99 VAL A N 1
ATOM 817 C CA . VAL A 1 99 ? -14.266 2.221 4.719 1 97.38 99 VAL A CA 1
ATOM 818 C C . VAL A 1 99 ? -13.445 2.844 3.59 1 97.38 99 VAL A C 1
ATOM 820 O O . VAL A 1 99 ? -12.234 3.018 3.721 1 97.38 99 VAL A O 1
ATOM 823 N N . ARG A 1 100 ? -14.172 3.123 2.488 1 97.38 100 ARG A N 1
ATOM 824 C CA . ARG A 1 100 ? -13.641 3.949 1.411 1 97.38 100 ARG A CA 1
ATOM 825 C C . ARG A 1 100 ? -14.102 5.395 1.549 1 97.38 100 ARG A C 1
ATOM 827 O O . ARG A 1 100 ? -15.289 5.66 1.72 1 97.38 100 ARG A O 1
ATOM 834 N N . ILE A 1 101 ? -13.078 6.27 1.444 1 97.38 101 ILE A N 1
ATOM 835 C CA . ILE A 1 101 ? -13.422 7.668 1.677 1 97.38 101 ILE A CA 1
ATOM 836 C C . ILE A 1 101 ? -13.078 8.5 0.44 1 97.38 101 ILE A C 1
ATOM 838 O O . ILE A 1 101 ? -11.945 8.461 -0.044 1 97.38 101 ILE A O 1
ATOM 842 N N . LYS A 1 102 ? -14.078 9.156 -0.048 1 96.62 102 LYS A N 1
ATOM 843 C CA . LYS A 1 102 ? -13.898 10.148 -1.105 1 96.62 102 LYS A CA 1
ATOM 844 C C . LYS A 1 102 ? -14.203 11.555 -0.597 1 96.62 102 LYS A C 1
ATOM 846 O O . LYS A 1 102 ? -15.32 11.836 -0.161 1 96.62 102 LYS A O 1
ATOM 851 N N . VAL A 1 103 ? -13.211 12.477 -0.721 1 96.5 103 VAL A N 1
ATOM 852 C CA . VAL A 1 103 ? -13.359 13.836 -0.207 1 96.5 103 VAL A CA 1
ATOM 853 C C . VAL A 1 103 ? -13.961 14.734 -1.285 1 96.5 103 VAL A C 1
ATOM 855 O O . VAL A 1 103 ? -13.602 14.633 -2.461 1 96.5 103 VAL A O 1
ATOM 858 N N . LYS A 1 104 ? -14.82 15.617 -0.815 1 92.75 104 LYS A N 1
ATOM 859 C CA . LYS A 1 104 ? -15.445 16.562 -1.743 1 92.75 104 LYS A CA 1
ATOM 860 C C . LYS A 1 104 ? -14.797 17.938 -1.651 1 92.75 104 LYS A C 1
ATOM 862 O O . LYS A 1 104 ? -14.234 18.297 -0.614 1 92.75 104 LYS A O 1
ATOM 867 N N . MET B 1 1 ? 36.25 10.664 -0.06 1 43.03 1 MET B N 1
ATOM 868 C CA . MET B 1 1 ? 35.844 10.977 1.308 1 43.03 1 MET B CA 1
ATOM 869 C C . MET B 1 1 ? 34.688 11.992 1.318 1 43.03 1 MET B C 1
ATOM 871 O O . MET B 1 1 ? 33.688 11.805 2.012 1 43.03 1 MET B O 1
ATOM 875 N N . ASN B 1 2 ? 34.844 13.406 0.54 1 58.84 2 ASN B N 1
ATOM 876 C CA . ASN B 1 2 ? 34.375 14.766 0.813 1 58.84 2 ASN B CA 1
ATOM 877 C C . ASN B 1 2 ? 33.031 15.039 0.164 1 58.84 2 ASN B C 1
ATOM 879 O O . ASN B 1 2 ? 32.406 16.047 0.448 1 58.84 2 ASN B O 1
ATOM 883 N N . GLU B 1 3 ? 32.625 14.203 -0.84 1 66.19 3 GLU B N 1
ATOM 884 C CA . GLU B 1 3 ? 31.391 14.383 -1.605 1 66.19 3 GLU B CA 1
ATOM 885 C C . GLU B 1 3 ? 30.156 14.133 -0.741 1 66.19 3 GLU B C 1
ATOM 887 O O . GLU B 1 3 ? 29.172 14.852 -0.84 1 66.19 3 GLU B O 1
ATOM 892 N N . LEU B 1 4 ? 30.25 13.203 0.169 1 66.44 4 LEU B N 1
ATOM 893 C CA . LEU B 1 4 ? 29.141 12.891 1.064 1 66.44 4 LEU B CA 1
ATOM 894 C C . LEU B 1 4 ? 28.875 14.055 2.016 1 66.44 4 LEU B C 1
ATOM 896 O O . LEU B 1 4 ? 27.719 14.406 2.258 1 66.44 4 LEU B O 1
ATOM 900 N N . ILE B 1 5 ? 29.922 14.57 2.594 1 68.62 5 ILE B N 1
ATOM 901 C CA . ILE B 1 5 ? 29.781 15.719 3.48 1 68.62 5 ILE B CA 1
ATOM 902 C C . ILE B 1 5 ? 29.188 16.891 2.711 1 68.62 5 ILE B C 1
ATOM 904 O O . ILE B 1 5 ? 28.297 17.594 3.211 1 68.62 5 ILE B O 1
ATOM 908 N N . GLY B 1 6 ? 29.75 17.047 1.536 1 72.25 6 GLY B N 1
ATOM 909 C CA . GLY B 1 6 ? 29.203 18.094 0.693 1 72.25 6 GLY B CA 1
ATOM 910 C C . GLY B 1 6 ? 27.734 17.922 0.385 1 72.25 6 GLY B C 1
ATOM 911 O O . GLY B 1 6 ? 26.969 18.891 0.426 1 72.25 6 GLY B O 1
ATOM 912 N N . PHE B 1 7 ? 27.312 16.734 0.193 1 76.69 7 PHE B N 1
ATOM 913 C CA . PHE B 1 7 ? 25.922 16.422 -0.106 1 76.69 7 PHE B CA 1
ATOM 914 C C . PHE B 1 7 ? 25.031 16.703 1.097 1 76.69 7 PHE B C 1
ATOM 916 O O . PHE B 1 7 ? 23.984 17.328 0.96 1 76.69 7 PHE B O 1
ATOM 923 N N . GLU B 1 8 ? 25.484 16.281 2.229 1 78.12 8 GLU B N 1
ATOM 924 C CA . GLU B 1 8 ? 24.703 16.469 3.441 1 78.12 8 GLU B CA 1
ATOM 925 C C . GLU B 1 8 ? 24.516 17.953 3.768 1 78.12 8 GLU B C 1
ATOM 927 O O . GLU B 1 8 ? 23.422 18.391 4.125 1 78.12 8 GLU B O 1
ATOM 932 N N . GLN B 1 9 ? 25.688 18.625 3.721 1 78.25 9 GLN B N 1
ATOM 933 C CA . GLN B 1 9 ? 25.656 20.047 4.035 1 78.25 9 GLN B CA 1
ATOM 934 C C . GLN B 1 9 ? 24.75 20.812 3.062 1 78.25 9 GLN B C 1
ATOM 936 O O . GLN B 1 9 ? 24.016 21.719 3.463 1 78.25 9 GLN B O 1
ATOM 941 N N . SER B 1 10 ? 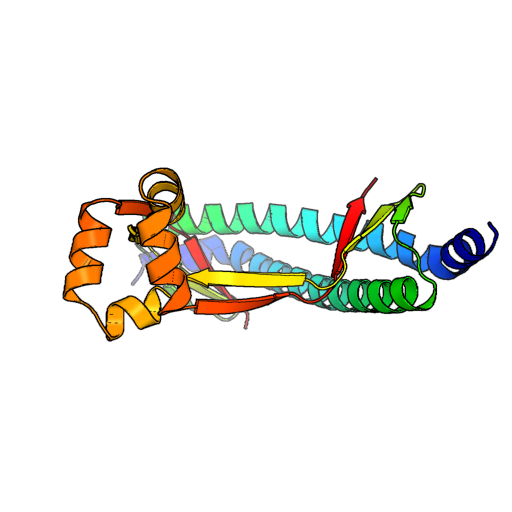24.781 20.312 1.874 1 77.62 10 SER B N 1
ATOM 942 C CA . SER B 1 10 ? 24 21 0.848 1 77.62 10 SER B CA 1
ATOM 943 C C . SER B 1 10 ? 22.516 20.688 0.967 1 77.62 10 SER B C 1
ATOM 945 O O . SER B 1 10 ? 21.672 21.453 0.51 1 77.62 10 SER B O 1
ATOM 947 N N . ASN B 1 11 ? 22.25 19.609 1.785 1 84.75 11 ASN B N 1
ATOM 948 C CA . ASN B 1 11 ? 20.859 19.156 1.815 1 84.75 11 ASN B CA 1
ATOM 949 C C . ASN B 1 11 ? 20.312 19.125 3.238 1 84.75 11 ASN B C 1
ATOM 951 O O . ASN B 1 11 ? 19.297 18.484 3.504 1 84.75 11 ASN B O 1
ATOM 955 N N . ILE B 1 12 ? 20.953 19.797 4.145 1 85.12 12 ILE B N 1
ATOM 956 C CA . ILE B 1 12 ? 20.578 19.75 5.555 1 85.12 12 ILE B CA 1
ATOM 957 C C . ILE B 1 12 ? 19.141 20.203 5.719 1 85.12 12 ILE B C 1
ATOM 959 O O . ILE B 1 12 ? 18.375 19.609 6.488 1 85.12 12 ILE B O 1
ATOM 963 N N . ALA B 1 13 ? 18.828 21.266 5.047 1 86.94 13 ALA B N 1
ATOM 964 C CA . ALA B 1 13 ? 17.469 21.781 5.113 1 86.94 13 ALA B CA 1
ATOM 965 C C . ALA B 1 13 ? 16.469 20.734 4.625 1 86.94 13 ALA B C 1
ATOM 967 O O . ALA B 1 13 ? 15.391 20.562 5.207 1 86.94 13 ALA B O 1
ATOM 968 N N . LEU B 1 14 ? 16.891 20.031 3.711 1 88.31 14 LEU B N 1
ATOM 969 C CA . LEU B 1 14 ? 16.031 19 3.152 1 88.31 14 LEU B CA 1
ATOM 970 C C . LEU B 1 14 ? 15.812 17.875 4.16 1 88.31 14 LEU B C 1
ATOM 972 O O . LEU B 1 14 ? 14.688 17.375 4.309 1 88.31 14 LEU B O 1
ATOM 976 N N . PHE B 1 15 ? 16.797 17.531 4.879 1 92.06 15 PHE B N 1
ATOM 977 C CA . PHE B 1 15 ? 16.703 16.438 5.832 1 92.06 15 PHE B CA 1
ATOM 978 C C . PHE B 1 15 ? 15.828 16.828 7.023 1 92.06 15 PHE B C 1
ATOM 980 O O . PHE B 1 15 ? 15.062 16.016 7.535 1 92.06 15 PHE B O 1
ATOM 987 N N . LYS B 1 16 ? 16.031 18.031 7.402 1 92.12 16 LYS B N 1
ATOM 988 C CA . LYS B 1 16 ? 15.18 18.531 8.484 1 92.12 16 LYS B CA 1
ATOM 989 C C . LYS B 1 16 ? 13.711 18.516 8.07 1 92.12 16 LYS B C 1
ATOM 991 O O . LYS B 1 16 ? 12.844 18.094 8.836 1 92.12 16 LYS B O 1
ATOM 996 N N . ASP B 1 17 ? 13.492 18.984 6.922 1 92.62 17 ASP B N 1
ATOM 997 C CA . ASP B 1 17 ? 12.141 19 6.387 1 92.62 17 ASP B CA 1
ATOM 998 C C . ASP B 1 17 ? 11.578 17.594 6.25 1 92.62 17 ASP B C 1
ATOM 1000 O O . ASP B 1 17 ? 10.398 17.359 6.523 1 92.62 17 ASP B O 1
ATOM 1004 N N . LEU B 1 18 ? 12.414 16.781 5.84 1 94.12 18 LEU B N 1
ATOM 1005 C CA . LEU B 1 18 ? 12.008 15.391 5.656 1 94.12 18 LEU B CA 1
ATOM 1006 C C . LEU B 1 18 ? 11.594 14.766 6.98 1 94.12 18 LEU B C 1
ATOM 1008 O O . LEU B 1 18 ? 10.586 14.062 7.055 1 94.12 18 LEU B O 1
ATOM 1012 N N . LYS B 1 19 ? 12.367 14.977 7.949 1 96.25 19 LYS B N 1
ATOM 1013 C CA . LYS B 1 19 ? 12.023 14.477 9.273 1 96.25 19 LYS B CA 1
ATOM 1014 C C . LYS B 1 19 ? 10.656 14.984 9.719 1 96.25 19 LYS B C 1
ATOM 1016 O O . LYS B 1 19 ? 9.82 14.203 10.18 1 96.25 19 LYS B O 1
ATOM 1021 N N . LEU B 1 20 ? 10.477 16.297 9.633 1 96.19 20 LEU B N 1
ATOM 1022 C CA . LEU B 1 20 ? 9.211 16.906 10.016 1 96.19 20 LEU B CA 1
ATOM 1023 C C . LEU B 1 20 ? 8.055 16.328 9.203 1 96.19 20 LEU B C 1
ATOM 1025 O O . LEU B 1 20 ? 6.992 16.016 9.75 1 96.19 20 LEU B O 1
ATOM 1029 N N . LEU B 1 21 ? 8.266 16.203 7.957 1 97.44 21 LEU B N 1
ATOM 1030 C CA . LEU B 1 21 ? 7.254 15.695 7.039 1 97.44 21 LEU B CA 1
ATOM 1031 C C . LEU B 1 21 ? 6.863 14.266 7.395 1 97.44 21 LEU B C 1
ATOM 1033 O O . LEU B 1 21 ? 5.68 13.953 7.527 1 97.44 21 LEU B O 1
ATOM 1037 N N . GLU B 1 22 ? 7.844 13.383 7.57 1 97.69 22 GLU B N 1
ATOM 1038 C CA . GLU B 1 22 ? 7.598 11.984 7.902 1 97.69 22 GLU B CA 1
ATOM 1039 C C . GLU B 1 22 ? 6.836 11.859 9.219 1 97.69 22 GLU B C 1
ATOM 1041 O O . GLU B 1 22 ? 5.902 11.055 9.328 1 97.69 22 GLU B O 1
ATOM 1046 N N . ASN B 1 23 ? 7.215 12.648 10.172 1 97.69 23 ASN B N 1
ATOM 1047 C CA . ASN B 1 23 ? 6.535 12.609 11.461 1 97.69 23 ASN B CA 1
ATOM 1048 C C . ASN B 1 23 ? 5.086 13.078 11.352 1 97.69 23 ASN B C 1
ATOM 1050 O O . ASN B 1 23 ? 4.191 12.492 11.961 1 97.69 23 ASN B O 1
ATOM 1054 N N . SER B 1 24 ? 4.918 14.094 10.578 1 97.62 24 SER B N 1
ATOM 1055 C CA . SER B 1 24 ? 3.572 14.633 10.406 1 97.62 24 SER B CA 1
ATOM 1056 C C . SER B 1 24 ? 2.664 13.625 9.703 1 97.62 24 SER B C 1
ATOM 1058 O O . SER B 1 24 ? 1.518 13.43 10.109 1 97.62 24 SER B O 1
ATOM 1060 N N . ILE B 1 25 ? 3.195 13.039 8.719 1 97.94 25 ILE B N 1
ATOM 1061 C CA . ILE B 1 25 ? 2.412 12.062 7.969 1 97.94 25 ILE B CA 1
ATOM 1062 C C . ILE B 1 25 ? 2.039 10.891 8.875 1 97.94 25 ILE B C 1
ATOM 1064 O O . ILE B 1 25 ? 0.881 10.469 8.898 1 97.94 25 ILE B O 1
ATOM 1068 N N . LYS B 1 26 ? 3 10.398 9.578 1 97.75 26 LYS B N 1
ATOM 1069 C CA . LYS B 1 26 ? 2.748 9.281 10.484 1 97.75 26 LYS B CA 1
ATOM 1070 C C . LYS B 1 26 ? 1.668 9.633 11.5 1 97.75 26 LYS B C 1
ATOM 1072 O O . LYS B 1 26 ? 0.759 8.836 11.75 1 97.75 26 LYS B O 1
ATOM 1077 N N . GLU B 1 27 ? 1.803 10.734 12.086 1 97.88 27 GLU B N 1
ATOM 1078 C CA . GLU B 1 27 ? 0.835 11.172 13.086 1 97.88 27 GLU B CA 1
ATOM 1079 C C . GLU B 1 27 ? -0.566 11.273 12.492 1 97.88 27 GLU B C 1
ATOM 1081 O O . GLU B 1 27 ? -1.541 10.836 13.102 1 97.88 27 GLU B O 1
ATOM 1086 N N . LEU B 1 28 ? -0.677 11.898 11.375 1 98.12 28 LEU B N 1
ATOM 1087 C CA . LEU B 1 28 ? -1.972 12.062 10.727 1 98.12 28 LEU B CA 1
ATOM 1088 C C . LEU B 1 28 ? -2.547 10.719 10.297 1 98.12 28 LEU B C 1
ATOM 1090 O O . LEU B 1 28 ? -3.756 10.5 10.391 1 98.12 28 LEU B O 1
ATOM 1094 N N . GLN B 1 29 ? -1.672 9.828 9.836 1 97.88 29 GLN B N 1
ATOM 1095 C CA . GLN B 1 29 ? -2.131 8.5 9.445 1 97.88 29 GLN B CA 1
ATOM 1096 C C . GLN B 1 29 ? -2.643 7.719 10.648 1 97.88 29 GLN B C 1
ATOM 1098 O O . GLN B 1 29 ? -3.605 6.957 10.539 1 97.88 29 GLN B O 1
ATOM 1103 N N . ASP B 1 30 ? -2.01 7.844 11.805 1 98 30 ASP B N 1
ATOM 1104 C CA . ASP B 1 30 ? -2.488 7.215 13.031 1 98 30 ASP B CA 1
ATOM 1105 C C . ASP B 1 30 ? -3.879 7.727 13.406 1 98 30 ASP B C 1
ATOM 1107 O O . ASP B 1 30 ? -4.742 6.949 13.82 1 98 30 ASP B O 1
ATOM 1111 N N . LYS B 1 31 ? -4.035 8.992 13.25 1 96.88 31 LYS B N 1
ATOM 1112 C CA . LYS B 1 31 ? -5.348 9.586 13.5 1 96.88 31 LYS B CA 1
ATOM 1113 C C . LYS B 1 31 ? -6.379 9.078 12.5 1 96.88 31 LYS B C 1
ATOM 1115 O O . LYS B 1 31 ? -7.512 8.773 12.867 1 96.88 31 LYS B O 1
ATOM 1120 N N . GLN B 1 32 ? -6.02 9.031 11.297 1 97 32 GLN B N 1
ATOM 1121 C CA . GLN B 1 32 ? -6.891 8.531 10.242 1 97 32 GLN B CA 1
ATOM 1122 C C . GLN B 1 32 ? -7.375 7.117 10.539 1 97 32 GLN B C 1
ATOM 1124 O O . GLN B 1 32 ? -8.562 6.816 10.398 1 97 32 GLN B O 1
ATOM 1129 N N . LYS B 1 33 ? -6.406 6.316 10.898 1 97.19 33 LYS B N 1
ATOM 1130 C CA . LYS B 1 33 ? -6.738 4.934 11.227 1 97.19 33 LYS B CA 1
ATOM 1131 C C . LYS B 1 33 ? -7.797 4.867 12.328 1 97.19 33 LYS B C 1
ATOM 1133 O O . LYS B 1 33 ? -8.742 4.082 12.242 1 97.19 33 LYS B O 1
ATOM 1138 N N . LYS B 1 34 ? -7.609 5.641 13.336 1 95.62 34 LYS B N 1
ATOM 1139 C CA . LYS B 1 34 ? -8.555 5.668 14.445 1 95.62 34 LYS B CA 1
ATOM 1140 C C . LYS B 1 34 ? -9.938 6.102 13.977 1 95.62 34 LYS B C 1
ATOM 1142 O O . LYS B 1 34 ? -10.953 5.512 14.367 1 95.62 34 LYS B O 1
ATOM 1147 N N . TYR B 1 35 ? -10 7.133 13.141 1 93.94 35 TYR B N 1
ATOM 1148 C CA . TYR B 1 35 ? -11.273 7.621 12.625 1 93.94 35 TYR B CA 1
ATOM 1149 C C . TYR B 1 35 ? -11.953 6.566 11.766 1 93.94 35 TYR B C 1
ATOM 1151 O 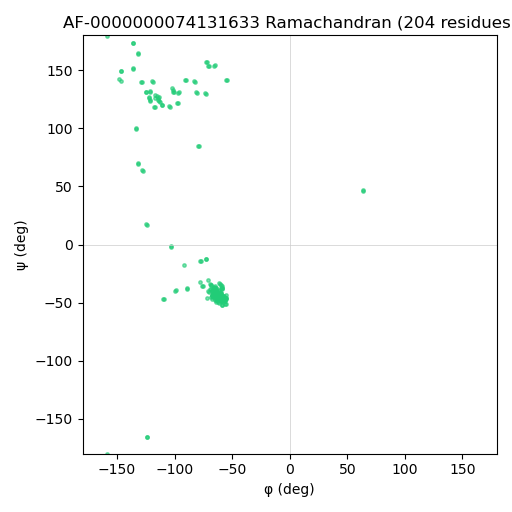O . TYR B 1 35 ? -13.156 6.336 11.891 1 93.94 35 TYR B O 1
ATOM 1159 N N . LYS B 1 36 ? -11.172 5.922 10.938 1 95.75 36 LYS B N 1
ATOM 1160 C CA . LYS B 1 36 ? -11.727 4.906 10.047 1 95.75 36 LYS B CA 1
ATOM 1161 C C . LYS B 1 36 ? -12.25 3.711 10.836 1 95.75 36 LYS B C 1
ATOM 1163 O O . LYS B 1 36 ? -13.312 3.176 10.531 1 95.75 36 LYS B O 1
ATOM 1168 N N . ASP B 1 37 ? -11.539 3.369 11.875 1 95.69 37 ASP B N 1
ATOM 1169 C CA . ASP B 1 37 ? -11.992 2.273 12.727 1 95.69 37 ASP B CA 1
ATOM 1170 C C . ASP B 1 37 ? -13.312 2.617 13.406 1 95.69 37 ASP B C 1
ATOM 1172 O O . ASP B 1 37 ? -14.203 1.771 13.508 1 95.69 37 ASP B O 1
ATOM 1176 N N . GLU B 1 38 ? -13.398 3.807 13.844 1 92.5 38 GLU B N 1
ATOM 1177 C CA . GLU B 1 38 ? -14.633 4.258 14.492 1 92.5 38 GLU B CA 1
ATOM 1178 C C . GLU B 1 38 ? -15.797 4.258 13.508 1 92.5 38 GLU B C 1
ATOM 1180 O O . GLU B 1 38 ? -16.906 3.842 13.852 1 92.5 38 GLU B O 1
ATOM 1185 N N . LEU B 1 39 ? -15.594 4.691 12.359 1 94 39 LEU B N 1
ATOM 1186 C CA . LEU B 1 39 ? -16.625 4.734 11.336 1 94 39 LEU B CA 1
ATOM 1187 C C . LEU B 1 39 ? -17.094 3.326 10.977 1 94 39 LEU B C 1
ATOM 1189 O O . LEU B 1 39 ? -18.297 3.09 10.805 1 94 39 LEU B O 1
ATOM 1193 N N . VAL B 1 40 ? -16.141 2.424 10.891 1 95.56 40 VAL B N 1
ATOM 1194 C CA . VAL B 1 40 ? -16.484 1.037 10.602 1 95.56 40 VAL B CA 1
ATOM 1195 C C . VAL B 1 40 ? -17.422 0.5 11.68 1 95.56 40 VAL B C 1
ATOM 1197 O O . VAL B 1 40 ? -18.484 -0.044 11.375 1 95.56 40 VAL B O 1
ATOM 1200 N N . LYS B 1 41 ? -17.078 0.703 12.938 1 93.94 41 LYS B N 1
ATOM 1201 C CA . LYS B 1 41 ? -17.891 0.216 14.055 1 93.94 41 LYS B CA 1
ATOM 1202 C C . LYS B 1 41 ? -19.297 0.809 14.023 1 93.94 41 LYS B C 1
ATOM 1204 O O . LYS B 1 41 ? -20.281 0.093 14.211 1 93.94 41 LYS B O 1
ATOM 1209 N N . GLN B 1 42 ? -19.375 2.07 13.797 1 90.69 42 GLN B N 1
ATOM 1210 C CA . GLN B 1 42 ? -20.672 2.754 13.797 1 90.69 42 GLN B CA 1
ATOM 1211 C C . GLN B 1 42 ? -21.531 2.303 12.617 1 90.69 42 GLN B C 1
ATOM 1213 O O . GLN B 1 42 ? -22.719 2.049 12.773 1 90.69 42 GLN B O 1
ATOM 1218 N N . MET B 1 43 ? -20.906 2.211 11.523 1 93.75 43 MET B N 1
ATOM 1219 C CA . MET B 1 43 ? -21.672 1.846 10.328 1 93.75 43 MET B CA 1
ATOM 1220 C C . MET B 1 43 ? -22.141 0.398 10.406 1 93.75 43 MET B C 1
ATOM 1222 O O . MET B 1 43 ? -23.234 0.075 9.953 1 93.75 43 MET B O 1
ATOM 1226 N N . GLU B 1 44 ? -21.359 -0.447 10.992 1 93.31 44 GLU B N 1
ATOM 1227 C CA . GLU B 1 44 ? -21.797 -1.816 11.242 1 93.31 44 GLU B CA 1
ATOM 1228 C C . GLU B 1 44 ? -22.938 -1.854 12.266 1 93.31 44 GLU B C 1
ATOM 1230 O O . GLU B 1 44 ? -23.938 -2.553 12.062 1 93.31 44 GLU B O 1
ATOM 1235 N N . GLN B 1 45 ? -22.812 -1.074 13.305 1 90.38 45 GLN B N 1
ATOM 1236 C CA . GLN B 1 45 ? -23.797 -1.048 14.383 1 90.38 45 GLN B CA 1
ATOM 1237 C C . GLN B 1 45 ? -25.141 -0.556 13.891 1 90.38 45 GLN B C 1
ATOM 1239 O O . GLN B 1 45 ? -26.188 -1.097 14.273 1 90.38 45 GLN B O 1
ATOM 1244 N N . TYR B 1 46 ? -25.062 0.405 12.992 1 90.44 46 TYR B N 1
ATOM 1245 C CA . TYR B 1 46 ? -26.312 1.037 12.555 1 90.44 46 TYR B CA 1
ATOM 1246 C C . TYR B 1 46 ? -26.734 0.53 11.188 1 90.44 46 TYR B C 1
ATOM 1248 O O . TYR B 1 46 ? -27.719 1.008 10.609 1 90.44 46 TYR B O 1
ATOM 1256 N N . ASN B 1 47 ? -25.969 -0.304 10.602 1 91.19 47 ASN B N 1
ATOM 1257 C CA . ASN B 1 47 ? -26.266 -0.917 9.312 1 91.19 47 ASN B CA 1
ATOM 1258 C C . ASN B 1 47 ? -26.328 0.125 8.195 1 91.19 47 ASN B C 1
ATOM 1260 O O . ASN B 1 47 ? -27.281 0.153 7.426 1 91.19 47 ASN B O 1
ATOM 1264 N N . VAL B 1 48 ? -25.391 0.914 8.219 1 91.06 48 VAL B N 1
ATOM 1265 C CA . VAL B 1 48 ? -25.25 1.945 7.195 1 91.06 48 VAL B CA 1
ATOM 1266 C C . VAL B 1 48 ? -24.203 1.522 6.176 1 91.06 48 VAL B C 1
ATOM 1268 O O . VAL B 1 48 ? -23.078 1.195 6.539 1 91.06 48 VAL B O 1
ATOM 1271 N N . LYS B 1 49 ? -24.5 1.615 4.957 1 93.62 49 LYS B N 1
ATOM 1272 C CA . LYS B 1 49 ? -23.578 1.164 3.918 1 93.62 49 LYS B CA 1
ATOM 1273 C C . LYS B 1 49 ? -22.812 2.336 3.32 1 93.62 49 LYS B C 1
ATOM 1275 O O . LYS B 1 49 ? -21.625 2.219 3.031 1 93.62 49 LYS B O 1
ATOM 1280 N N . SER B 1 50 ? -23.516 3.438 3.127 1 94.44 50 SER B N 1
ATOM 1281 C CA . SER B 1 50 ? -22.891 4.582 2.484 1 94.44 50 SER B CA 1
ATOM 1282 C C . SER B 1 50 ? -23.438 5.898 3.023 1 94.44 50 SER B C 1
ATOM 1284 O O . SER B 1 50 ? -24.641 6.004 3.307 1 94.44 50 SER B O 1
ATOM 1286 N N . ILE B 1 51 ? -22.516 6.801 3.152 1 92.19 51 ILE B N 1
ATOM 1287 C CA . ILE B 1 51 ? -22.875 8.172 3.514 1 92.19 51 ILE B CA 1
ATOM 1288 C C . ILE B 1 51 ? -22.312 9.141 2.473 1 92.19 51 ILE B C 1
ATOM 1290 O O . ILE B 1 51 ? -21.156 9.023 2.064 1 92.19 51 ILE B O 1
ATOM 1294 N N . ASP B 1 52 ? -23.141 10.039 1.996 1 93.88 52 ASP B N 1
ATOM 1295 C CA . ASP B 1 52 ? -22.75 11.039 1.005 1 93.88 52 ASP B CA 1
ATOM 1296 C C . ASP B 1 52 ? -23.25 12.43 1.401 1 93.88 52 ASP B C 1
ATOM 1298 O O . ASP B 1 52 ? -24.422 12.758 1.206 1 93.88 52 ASP B O 1
ATOM 1302 N N . ASN B 1 53 ? -22.375 13.18 1.948 1 91.81 53 ASN B N 1
ATOM 1303 C CA . ASN B 1 53 ? -22.75 14.523 2.377 1 91.81 53 ASN B CA 1
ATOM 1304 C C . ASN B 1 53 ? -21.859 15.586 1.745 1 91.81 53 ASN B C 1
ATOM 1306 O O . ASN B 1 53 ? -21.172 15.32 0.752 1 91.81 53 ASN B O 1
ATOM 1310 N N . ASP B 1 54 ? -21.875 16.781 2.234 1 92 54 ASP B N 1
ATOM 1311 C CA . ASP B 1 54 ? -21.188 17.906 1.605 1 92 54 ASP B CA 1
ATOM 1312 C C . ASP B 1 54 ? -19.672 17.781 1.782 1 92 54 ASP B C 1
ATOM 1314 O O . ASP B 1 54 ? -18.906 18.453 1.077 1 92 54 ASP B O 1
ATOM 1318 N N . PHE B 1 55 ? -19.266 16.922 2.613 1 93.75 55 PHE B N 1
ATOM 1319 C CA . PHE B 1 55 ? -17.859 16.891 2.975 1 93.75 55 PHE B CA 1
ATOM 1320 C C . PHE B 1 55 ? -17.172 15.664 2.398 1 93.75 55 PHE B C 1
ATOM 1322 O O . PHE B 1 55 ? -16.078 15.75 1.828 1 93.75 55 PHE B O 1
ATOM 1329 N N . VAL B 1 56 ? -17.875 14.531 2.607 1 95.38 56 VAL B N 1
ATOM 1330 C CA . VAL B 1 56 ? -17.234 13.273 2.242 1 95.38 56 VAL B CA 1
ATOM 1331 C C . VAL B 1 56 ? -18.281 12.281 1.749 1 95.38 56 VAL B C 1
ATOM 1333 O O . VAL B 1 56 ? -19.469 12.398 2.094 1 95.38 56 VAL B O 1
ATOM 1336 N N . LYS B 1 57 ? -17.922 11.43 0.882 1 96.69 57 LYS B N 1
ATOM 1337 C CA . LYS B 1 57 ? -18.625 10.18 0.624 1 96.69 57 LYS B CA 1
ATOM 1338 C C . LYS B 1 57 ? -17.875 8.992 1.231 1 96.69 57 LYS B C 1
ATOM 1340 O O . LYS B 1 57 ? -16.719 8.742 0.891 1 96.69 57 LYS B O 1
ATOM 1345 N N . VAL B 1 58 ? -18.562 8.336 2.152 1 96.44 58 VAL B N 1
ATOM 1346 C CA . VAL B 1 58 ? -17.984 7.191 2.842 1 96.44 58 VAL B CA 1
ATOM 1347 C C . VAL B 1 58 ? -18.766 5.926 2.51 1 96.44 58 VAL B C 1
ATOM 1349 O O . VAL B 1 58 ? -20 5.91 2.617 1 96.44 58 VAL B O 1
ATOM 1352 N N . THR B 1 59 ? -18.078 4.898 2.076 1 98.06 59 THR B N 1
ATOM 1353 C CA . THR B 1 59 ? -18.703 3.617 1.765 1 98.06 59 THR B CA 1
ATOM 1354 C C . THR B 1 59 ? -18.078 2.5 2.6 1 98.06 59 THR B C 1
ATOM 1356 O O . THR B 1 59 ? -16.859 2.355 2.648 1 98.06 59 THR B O 1
ATOM 1359 N N . TYR B 1 60 ? -18.938 1.78 3.291 1 97.44 60 TYR B N 1
ATOM 1360 C CA . TYR B 1 60 ? -18.5 0.63 4.074 1 97.44 60 TYR B CA 1
ATOM 1361 C C . TYR B 1 60 ? -18.312 -0.594 3.186 1 97.44 60 TYR B C 1
ATOM 1363 O O . TYR B 1 60 ? -19.172 -0.917 2.371 1 97.44 60 TYR B O 1
ATOM 1371 N N . VAL B 1 61 ? -17.203 -1.265 3.287 1 97.88 61 VAL B N 1
ATOM 1372 C CA . VAL B 1 61 ? -16.906 -2.527 2.619 1 97.88 61 VAL B CA 1
ATOM 1373 C C . VAL B 1 61 ? -16.844 -3.654 3.646 1 97.88 61 VAL B C 1
ATOM 1375 O O . VAL B 1 61 ? -16.031 -3.617 4.57 1 97.88 61 VAL B O 1
ATOM 1378 N N . ALA B 1 62 ? -17.656 -4.625 3.514 1 96.88 62 ALA B N 1
ATOM 1379 C CA . ALA B 1 62 ? -17.75 -5.734 4.457 1 96.88 62 ALA B CA 1
ATOM 1380 C C . ALA B 1 62 ? -16.531 -6.641 4.359 1 96.88 62 ALA B C 1
ATOM 1382 O O . ALA B 1 62 ? -15.844 -6.652 3.336 1 96.88 62 ALA B O 1
ATOM 1383 N N . PRO B 1 63 ? -16.203 -7.344 5.473 1 97.06 63 PRO B N 1
ATOM 1384 C CA . PRO B 1 63 ? -15.117 -8.32 5.406 1 97.06 63 PRO B CA 1
ATOM 1385 C C . PRO B 1 63 ? -15.32 -9.352 4.301 1 97.06 63 PRO B C 1
ATOM 1387 O O . PRO B 1 63 ? -16.453 -9.742 4.016 1 97.06 63 PRO B O 1
ATOM 1390 N N . THR B 1 64 ? -14.305 -9.758 3.623 1 97.44 64 THR B N 1
ATOM 1391 C CA . THR B 1 64 ? -14.367 -10.766 2.562 1 97.44 64 THR B CA 1
ATOM 1392 C C . THR B 1 64 ? -13.273 -11.812 2.748 1 97.44 64 THR B C 1
ATOM 1394 O O . THR B 1 64 ? -12.375 -11.648 3.58 1 97.44 64 THR B O 1
ATOM 1397 N N . GLN B 1 65 ? -13.414 -12.922 2.066 1 97.25 65 GLN B N 1
ATOM 1398 C CA . GLN B 1 65 ? -12.438 -14 2.018 1 97.25 65 GLN B CA 1
ATOM 1399 C C . GLN B 1 65 ? -12.117 -14.391 0.577 1 97.25 65 GLN B C 1
ATOM 1401 O O . GLN B 1 65 ? -13.008 -14.461 -0.266 1 97.25 65 GLN B O 1
ATOM 1406 N N . SER B 1 66 ? -10.93 -14.648 0.327 1 96.94 66 SER B N 1
ATOM 1407 C CA . SER B 1 66 ? -10.531 -15.109 -1 1 96.94 66 SER B CA 1
ATOM 1408 C C . SER B 1 66 ? -9.547 -16.266 -0.91 1 96.94 66 SER B C 1
ATOM 1410 O O . SER B 1 66 ? -8.852 -16.422 0.096 1 96.94 66 SER B O 1
ATOM 1412 N N . THR B 1 67 ? -9.594 -17.109 -1.992 1 96.75 67 THR B N 1
ATOM 1413 C CA . THR B 1 67 ? -8.664 -18.234 -2.096 1 96.75 67 THR B CA 1
ATOM 1414 C C . THR B 1 67 ? -7.836 -18.125 -3.373 1 96.75 67 THR B C 1
ATOM 1416 O O . THR B 1 67 ? -8.375 -17.875 -4.449 1 96.75 67 THR B O 1
ATOM 1419 N N . SER B 1 68 ? -6.594 -18.266 -3.295 1 96.75 68 SER B N 1
ATOM 1420 C CA . SER B 1 68 ? -5.684 -18.312 -4.434 1 96.75 68 SER B CA 1
ATOM 1421 C C . SER B 1 68 ? -4.656 -19.422 -4.285 1 96.75 68 SER B C 1
ATOM 1423 O O . SER B 1 68 ? -4.68 -20.172 -3.301 1 96.75 68 SER B O 1
ATOM 1425 N N . VAL B 1 69 ? -3.869 -19.594 -5.391 1 97.94 69 VAL B N 1
ATOM 1426 C CA . VAL B 1 69 ? -2.832 -20.625 -5.363 1 97.94 69 VAL B CA 1
ATOM 1427 C C . VAL B 1 69 ? -1.681 -20.172 -4.469 1 97.94 69 VAL B C 1
ATOM 1429 O O . VAL B 1 69 ? -1.185 -19.047 -4.605 1 97.94 69 VAL B O 1
ATOM 1432 N N . ASP B 1 70 ? -1.28 -21.016 -3.553 1 97.94 70 ASP B N 1
ATOM 1433 C CA . ASP B 1 70 ? -0.111 -20.781 -2.713 1 97.94 70 ASP B CA 1
ATOM 1434 C C . ASP B 1 70 ? 1.18 -21.094 -3.467 1 97.94 70 ASP B C 1
ATOM 1436 O O . ASP B 1 70 ? 1.794 -22.141 -3.248 1 97.94 70 ASP B O 1
ATOM 1440 N N . LEU B 1 71 ? 1.653 -20.141 -4.211 1 96.75 71 LEU B N 1
ATOM 1441 C CA . LEU B 1 71 ? 2.82 -20.344 -5.062 1 96.75 71 LEU B CA 1
ATOM 1442 C C . LEU B 1 71 ? 4.066 -20.609 -4.23 1 96.75 71 LEU B C 1
ATOM 1444 O O . LEU B 1 71 ? 4.949 -21.359 -4.648 1 96.75 71 LEU B O 1
ATOM 1448 N N . LYS B 1 72 ? 4.137 -19.953 -3.105 1 97 72 LYS B N 1
ATOM 1449 C CA . LYS B 1 72 ? 5.301 -20.156 -2.246 1 97 72 LYS B CA 1
ATOM 1450 C C . LYS B 1 72 ? 5.434 -21.625 -1.842 1 97 72 LYS B C 1
ATOM 1452 O O . LYS B 1 72 ? 6.5 -22.219 -1.988 1 97 72 LYS B O 1
ATOM 1457 N N . THR B 1 73 ? 4.41 -22.156 -1.354 1 97.94 73 THR B N 1
ATOM 1458 C CA . THR B 1 73 ? 4.402 -23.547 -0.95 1 97.94 73 THR B CA 1
ATOM 1459 C C . THR B 1 73 ? 4.613 -24.469 -2.156 1 97.94 73 THR B C 1
ATOM 1461 O O . THR B 1 73 ? 5.34 -25.453 -2.074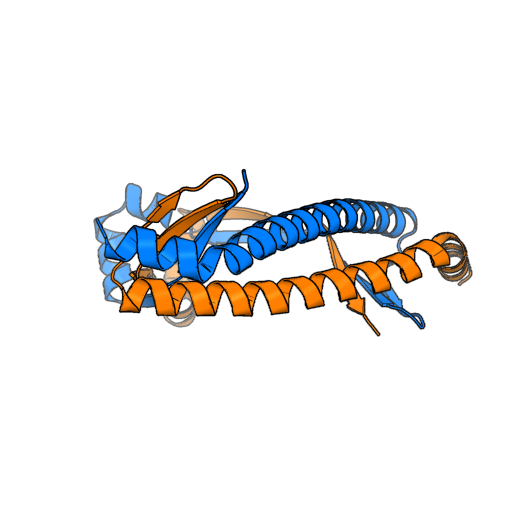 1 97.94 73 THR B O 1
ATOM 1464 N N . PHE B 1 74 ? 3.963 -24.188 -3.24 1 98.38 74 PHE B N 1
ATOM 1465 C CA . PHE B 1 74 ? 4.105 -24.953 -4.473 1 98.38 74 PHE B CA 1
ATOM 1466 C C . PHE B 1 74 ? 5.566 -25.016 -4.906 1 98.38 74 PHE B C 1
ATOM 1468 O O . PHE B 1 74 ? 6.074 -26.078 -5.242 1 98.38 74 PHE B O 1
ATOM 1475 N N . LYS B 1 75 ? 6.168 -23.891 -4.871 1 98.12 75 LYS B N 1
ATOM 1476 C CA . LYS B 1 75 ? 7.582 -23.828 -5.238 1 98.12 75 LYS B CA 1
ATOM 1477 C C . LYS B 1 75 ? 8.43 -24.703 -4.332 1 98.12 75 LYS B C 1
ATOM 1479 O O . LYS B 1 75 ? 9.344 -25.391 -4.801 1 98.12 75 LYS B O 1
ATOM 1484 N N . GLU B 1 76 ? 8.18 -24.672 -3.07 1 98.38 76 GLU B N 1
ATOM 1485 C CA . GLU B 1 76 ? 8.945 -25.422 -2.084 1 98.38 76 GLU B CA 1
ATOM 1486 C C . GLU B 1 76 ? 8.727 -26.922 -2.252 1 98.38 76 GLU B C 1
ATOM 1488 O O . GLU B 1 76 ? 9.672 -27.703 -2.164 1 98.38 76 GLU B O 1
ATOM 1493 N N . LYS B 1 77 ? 7.539 -27.391 -2.523 1 98.25 77 LYS B N 1
ATOM 1494 C CA . LYS B 1 77 ? 7.18 -28.812 -2.527 1 98.25 77 LYS B CA 1
ATOM 1495 C C . LYS B 1 77 ? 7.41 -29.422 -3.902 1 98.25 77 LYS B C 1
ATOM 1497 O O . LYS B 1 77 ? 7.711 -30.625 -4.008 1 98.25 77 LYS B O 1
ATOM 1502 N N . GLU B 1 78 ? 7.125 -28.656 -4.938 1 97.88 78 GLU B N 1
ATOM 1503 C CA . GLU B 1 78 ? 7.234 -29.141 -6.312 1 97.88 78 GLU B CA 1
ATOM 1504 C C . GLU B 1 78 ? 8.078 -28.203 -7.168 1 97.88 78 GLU B C 1
ATOM 1506 O O . GLU B 1 78 ? 7.594 -27.672 -8.172 1 97.88 78 GLU B O 1
ATOM 1511 N N . PRO B 1 79 ? 9.398 -28.031 -6.844 1 98.19 79 PRO B N 1
ATOM 1512 C CA . PRO B 1 79 ? 10.25 -27.047 -7.488 1 98.19 79 PRO B CA 1
ATOM 1513 C C . PRO B 1 79 ? 10.359 -27.25 -9 1 98.19 79 PRO B C 1
ATOM 1515 O O . PRO B 1 79 ? 10.422 -26.281 -9.758 1 98.19 79 PRO B O 1
ATOM 1518 N N . GLU B 1 80 ? 10.406 -28.484 -9.477 1 98.31 80 GLU B N 1
ATOM 1519 C CA . GLU B 1 80 ? 10.516 -28.75 -10.914 1 98.31 80 GLU B CA 1
ATOM 1520 C C . GLU B 1 80 ? 9.266 -28.297 -11.648 1 98.31 80 GLU B C 1
ATOM 1522 O O . GLU B 1 80 ? 9.352 -27.656 -12.695 1 98.31 80 GLU B O 1
ATOM 1527 N N . GLU B 1 81 ? 8.109 -28.609 -11.117 1 97.31 81 GLU B N 1
ATOM 1528 C CA . GLU B 1 81 ? 6.848 -28.203 -11.719 1 97.31 81 GLU B CA 1
ATOM 1529 C C . GLU B 1 81 ? 6.695 -26.688 -11.711 1 97.31 81 GLU B C 1
ATOM 1531 O O . GLU B 1 81 ? 6.18 -26.094 -12.664 1 97.31 81 GLU B O 1
ATOM 1536 N N . TYR B 1 82 ? 7.113 -26.172 -10.625 1 98.19 82 TYR B N 1
ATOM 1537 C CA . TYR B 1 82 ? 7.09 -24.703 -10.531 1 98.19 82 TYR B CA 1
ATOM 1538 C C . TYR B 1 82 ? 7.918 -24.078 -11.641 1 98.19 82 TYR B C 1
ATOM 1540 O O . TYR B 1 82 ? 7.465 -23.141 -12.305 1 98.19 82 TYR B O 1
ATOM 1548 N N . ASP B 1 83 ? 9.078 -24.562 -11.828 1 98 83 ASP B N 1
ATOM 1549 C CA . ASP B 1 83 ? 9.984 -24.016 -12.828 1 98 83 ASP B CA 1
ATOM 1550 C C . ASP B 1 83 ? 9.383 -24.141 -14.234 1 98 83 ASP B C 1
ATOM 1552 O O . ASP B 1 83 ? 9.523 -23.219 -15.055 1 98 83 ASP B O 1
ATOM 1556 N N . MET B 1 84 ? 8.734 -25.234 -14.516 1 98 84 MET B N 1
ATOM 1557 C CA . MET B 1 84 ? 8.086 -25.422 -15.812 1 98 84 MET B CA 1
ATOM 1558 C C . MET B 1 84 ? 6.973 -24.391 -16.016 1 98 84 MET B C 1
ATOM 1560 O O . MET B 1 84 ? 6.855 -23.797 -17.078 1 98 84 MET B O 1
ATOM 1564 N N . LEU B 1 85 ? 6.191 -24.266 -14.992 1 98.12 85 LEU B N 1
ATOM 1565 C CA . LEU B 1 85 ? 5.102 -23.297 -15.039 1 98.12 85 LEU B CA 1
ATOM 1566 C C . LEU B 1 85 ? 5.637 -21.891 -15.234 1 98.12 85 LEU B C 1
ATOM 1568 O O . LEU B 1 85 ? 5.09 -21.109 -16.016 1 98.12 85 LEU B O 1
ATOM 1572 N N . LEU B 1 86 ? 6.625 -21.516 -14.531 1 98.19 86 LEU B N 1
ATOM 1573 C CA . LEU B 1 86 ? 7.277 -20.219 -14.625 1 98.19 86 LEU B CA 1
ATOM 1574 C C . LEU B 1 86 ? 7.77 -19.969 -16.047 1 98.19 86 LEU B C 1
ATOM 1576 O O . LEU B 1 86 ? 7.641 -18.844 -16.562 1 98.19 86 LEU B O 1
ATOM 1580 N N . ASN B 1 87 ? 8.359 -20.922 -16.656 1 98.19 87 ASN B N 1
ATOM 1581 C CA . ASN B 1 87 ? 8.859 -20.797 -18.016 1 98.19 87 ASN B CA 1
ATOM 1582 C C . ASN B 1 87 ? 7.723 -20.578 -19.016 1 98.19 87 ASN B C 1
ATOM 1584 O O . ASN B 1 87 ? 7.863 -19.797 -19.953 1 98.19 87 ASN B O 1
ATOM 1588 N N . ASP B 1 88 ? 6.641 -21.266 -18.812 1 98.12 88 ASP B N 1
ATOM 1589 C CA . ASP B 1 88 ? 5.516 -21.172 -19.734 1 98.12 88 ASP B CA 1
ATOM 1590 C C . ASP B 1 88 ? 4.75 -19.875 -19.562 1 98.12 88 ASP B C 1
ATOM 1592 O O . ASP B 1 88 ? 4.227 -19.312 -20.516 1 98.12 88 ASP B O 1
ATOM 1596 N N . TYR B 1 89 ? 4.672 -19.453 -18.297 1 98.38 89 TYR B N 1
ATOM 1597 C CA . TYR B 1 89 ? 3.871 -18.266 -17.984 1 98.38 89 TYR B CA 1
ATOM 1598 C C . TYR B 1 89 ? 4.648 -17.297 -17.094 1 98.38 89 TYR B C 1
ATOM 1600 O O . TYR B 1 89 ? 4.238 -17.016 -15.969 1 98.38 89 TYR B O 1
ATOM 1608 N N . PRO B 1 90 ? 5.621 -16.703 -17.625 1 98.12 90 PRO B N 1
ATOM 1609 C CA . PRO B 1 90 ? 6.41 -15.758 -16.828 1 98.12 90 PRO B CA 1
ATOM 1610 C C . PRO B 1 90 ? 5.77 -14.375 -16.75 1 98.12 90 PRO B C 1
ATOM 1612 O O . PRO B 1 90 ? 5.16 -13.914 -17.719 1 98.12 90 PRO B O 1
ATOM 1615 N N . LYS B 1 91 ? 5.801 -13.75 -15.656 1 97.5 91 LYS B N 1
ATOM 1616 C CA . LYS B 1 91 ? 5.484 -12.336 -15.461 1 97.5 91 LYS B CA 1
ATOM 1617 C C . LYS B 1 91 ? 6.695 -11.562 -14.953 1 97.5 91 LYS B C 1
ATOM 1619 O O . LYS B 1 91 ? 7.207 -11.852 -13.867 1 97.5 91 LYS B O 1
ATOM 1624 N N . VAL B 1 92 ? 7.133 -10.609 -15.734 1 97.19 92 VAL B N 1
ATOM 1625 C CA . VAL B 1 92 ? 8.297 -9.82 -15.359 1 97.19 92 VAL B CA 1
ATOM 1626 C C . VAL B 1 92 ? 7.855 -8.508 -14.719 1 97.19 92 VAL B C 1
ATOM 1628 O O . VAL B 1 92 ? 7.016 -7.793 -15.266 1 97.19 92 VAL B O 1
ATOM 1631 N N . THR B 1 93 ? 8.266 -8.273 -13.547 1 97 93 THR B N 1
ATOM 1632 C CA . THR B 1 93 ? 7.93 -7.047 -12.828 1 97 93 THR B CA 1
ATOM 1633 C C . THR B 1 93 ? 9.18 -6.207 -12.586 1 97 93 THR B C 1
ATOM 1635 O O . THR B 1 93 ? 10.172 -6.703 -12.047 1 97 93 THR B O 1
ATOM 1638 N N . ASN B 1 94 ? 9.102 -4.918 -13.031 1 97 94 ASN B N 1
ATOM 1639 C CA . ASN B 1 94 ? 10.195 -3.971 -12.82 1 97 94 ASN B CA 1
ATOM 1640 C C . ASN B 1 94 ? 9.898 -3.027 -11.656 1 97 94 ASN B C 1
ATOM 1642 O O . ASN B 1 94 ? 8.789 -2.506 -11.539 1 97 94 ASN B O 1
ATOM 1646 N N . ARG B 1 95 ? 10.805 -2.85 -10.812 1 94.69 95 ARG B N 1
ATOM 1647 C CA . ARG B 1 95 ? 10.664 -1.928 -9.688 1 94.69 95 ARG B CA 1
ATOM 1648 C C . ARG B 1 95 ? 11.648 -0.77 -9.805 1 94.69 95 ARG B C 1
ATOM 1650 O O . ARG B 1 95 ? 12.852 -0.984 -9.977 1 94.69 95 ARG B O 1
ATOM 1657 N N . LYS B 1 96 ? 11.125 0.326 -9.773 1 96.25 96 LYS B N 1
ATOM 1658 C CA . LYS B 1 96 ? 11.969 1.515 -9.859 1 96.25 96 LYS B CA 1
ATOM 1659 C C . LYS B 1 96 ? 12.766 1.723 -8.578 1 96.25 96 LYS B C 1
ATOM 1661 O O . LYS B 1 96 ? 12.383 1.233 -7.516 1 96.25 96 LYS B O 1
ATOM 1666 N N . GLY B 1 97 ? 13.805 2.414 -8.758 1 96.56 97 GLY B N 1
ATOM 1667 C CA . GLY B 1 97 ? 14.578 2.783 -7.586 1 96.56 97 GLY B CA 1
ATOM 1668 C C . GLY B 1 97 ? 13.828 3.717 -6.648 1 96.56 97 GLY B C 1
ATOM 1669 O O . GLY B 1 97 ? 12.945 4.457 -7.082 1 96.56 97 GLY B O 1
ATOM 1670 N N . TYR B 1 98 ? 14.219 3.652 -5.375 1 97.75 98 TYR B N 1
ATOM 1671 C CA . TYR B 1 98 ? 13.594 4.508 -4.375 1 97.75 98 TYR B CA 1
ATOM 1672 C C . TYR B 1 98 ? 14.492 4.676 -3.156 1 97.75 98 TYR B C 1
ATOM 1674 O O . TYR B 1 98 ? 15.578 4.102 -3.1 1 97.75 98 TYR B O 1
ATOM 1682 N N . VAL B 1 99 ? 13.984 5.48 -2.162 1 97.31 99 VAL B N 1
ATOM 1683 C CA . VAL B 1 99 ? 14.734 5.656 -0.922 1 97.31 99 VAL B CA 1
ATOM 1684 C C . VAL B 1 99 ? 13.914 5.145 0.257 1 97.31 99 VAL B C 1
ATOM 1686 O O . VAL B 1 99 ? 12.688 5.305 0.287 1 97.31 99 VAL B O 1
ATOM 1689 N N . ARG B 1 100 ? 14.625 4.48 1.165 1 97.38 100 ARG B N 1
ATOM 1690 C CA . ARG B 1 100 ? 14.078 4.145 2.475 1 97.38 100 ARG B CA 1
ATOM 1691 C C . ARG B 1 100 ? 14.484 5.18 3.52 1 97.38 100 ARG B C 1
ATOM 1693 O O . ARG B 1 100 ? 15.656 5.527 3.639 1 97.38 100 ARG B O 1
ATOM 1700 N N . ILE B 1 101 ? 13.43 5.617 4.25 1 97.38 101 ILE B N 1
ATOM 1701 C CA . ILE B 1 101 ? 13.711 6.691 5.195 1 97.38 101 ILE B CA 1
ATOM 1702 C C . ILE B 1 101 ? 13.359 6.242 6.609 1 97.38 101 ILE B C 1
ATOM 1704 O O . ILE B 1 101 ? 12.234 5.801 6.867 1 97.38 101 ILE B O 1
ATOM 1708 N N . LYS B 1 102 ? 14.328 6.328 7.465 1 96.56 102 LYS B N 1
ATOM 1709 C CA . LYS B 1 102 ? 14.133 6.121 8.898 1 96.56 102 LYS B CA 1
ATOM 1710 C C . LYS B 1 102 ? 14.359 7.418 9.672 1 96.56 102 LYS B C 1
ATOM 1712 O O . LYS B 1 102 ? 15.453 7.984 9.641 1 96.56 102 LYS B O 1
ATOM 1717 N N . VAL B 1 103 ? 13.344 7.84 10.438 1 96.38 103 VAL B N 1
ATOM 1718 C CA . VAL B 1 103 ? 13.414 9.102 11.172 1 96.38 103 VAL B CA 1
ATOM 1719 C C . VAL B 1 103 ? 13.992 8.852 12.57 1 96.38 103 VAL B C 1
ATOM 1721 O O . VAL B 1 103 ? 13.656 7.859 13.219 1 96.38 103 VAL B O 1
ATOM 1724 N N . LYS B 1 104 ? 14.805 9.805 12.969 1 92.5 104 LYS B N 1
ATOM 1725 C CA . LYS B 1 104 ? 15.398 9.703 14.297 1 92.5 104 LYS B CA 1
ATOM 1726 C C . LYS B 1 104 ? 14.672 10.609 15.289 1 92.5 104 LYS B C 1
ATOM 1728 O O . LYS B 1 104 ? 14.078 11.609 14.898 1 92.5 104 LYS B O 1
#

Foldseek 3Di:
DVVVVVVCVVCVVVVVVVLVVVVVVVVVVVVVVVVVVVVQVVCVVVVPAWDDDPPDIDGHDDDDDDDDDPLVVCCVPPVPVSVVVCVVDPDDDDDDDDDDDDHD/DCVVVVVCVVCVVVVVVVLVVVVVVVVVVVVVVVVVVVVQVVCVVVVPAWDDDPPDIDGDDDDDDDDDDPLVVCCVPPVPVSVVVCVVDPDDDDDDDDDDDDHD

Nearest PDB structures (foldseek):
  9b41-assembly1_M  TM=2.617E-01  e=6.565E+00  Pseudomonas virus Pa193

Radius of gyration: 23.68 Å; Cα contacts (8 Å, |Δi|>4): 237; chains: 2; bounding box: 70×51×36 Å